Protein AF-0000000070599725 (afdb_homodimer)

Structure (mmCIF, N/CA/C/O backbone):
data_AF-0000000070599725-model_v1
#
loop_
_entity.id
_entity.type
_entity.pdbx_description
1 polymer 'D-aminoacyl-tRNA deacylase'
#
loop_
_atom_site.group_PDB
_atom_site.id
_atom_site.type_symbol
_atom_site.label_atom_id
_atom_site.label_alt_id
_atom_site.label_comp_id
_atom_site.label_asym_id
_atom_site.label_entity_id
_atom_site.label_seq_id
_atom_site.pdbx_PDB_ins_code
_atom_site.Cartn_x
_atom_site.Cartn_y
_atom_site.Cartn_z
_atom_site.occupancy
_atom_site.B_iso_or_equiv
_atom_site.auth_seq_id
_atom_site.auth_comp_id
_atom_site.auth_asym_id
_atom_site.auth_atom_id
_atom_site.pdbx_PDB_model_num
ATOM 1 N N . MET A 1 1 ? -1.922 5.863 -24.781 1 43.59 1 MET A N 1
ATOM 2 C CA . MET A 1 1 ? -1.276 5.254 -23.625 1 43.59 1 MET A CA 1
ATOM 3 C C . MET A 1 1 ? -1.98 3.961 -23.219 1 43.59 1 MET A C 1
ATOM 5 O O . MET A 1 1 ? -3.211 3.895 -23.219 1 43.59 1 MET A O 1
ATOM 9 N N . SER A 1 2 ? -1.289 2.795 -23.25 1 62.06 2 SER A N 1
ATOM 10 C CA . SER A 1 2 ? -1.945 1.502 -23.094 1 62.06 2 SER A CA 1
ATOM 11 C C . SER A 1 2 ? -2.746 1.439 -21.797 1 62.06 2 SER A C 1
ATOM 13 O O . SER A 1 2 ? -2.316 1.968 -20.766 1 62.06 2 SER A O 1
ATOM 15 N N . GLU A 1 3 ? -3.918 1.109 -21.828 1 87.75 3 GLU A N 1
ATOM 16 C CA . GLU A 1 3 ? -4.871 1.051 -20.734 1 87.75 3 GLU A CA 1
ATOM 17 C C . GLU A 1 3 ? -4.414 0.069 -19.656 1 87.75 3 GLU A C 1
ATOM 19 O O . GLU A 1 3 ? -3.93 -1.02 -19.969 1 87.75 3 GLU A O 1
ATOM 24 N N . VAL A 1 4 ? -4.34 0.495 -18.391 1 96 4 VAL A N 1
ATOM 25 C CA . VAL A 1 4 ? -3.977 -0.354 -17.266 1 96 4 VAL A CA 1
ATOM 26 C C . VAL A 1 4 ? -5.051 -1.417 -17.047 1 96 4 VAL A C 1
ATOM 28 O O . VAL A 1 4 ? -6.234 -1.094 -16.906 1 96 4 VAL A O 1
ATOM 31 N N . THR A 1 5 ? -4.625 -2.703 -17.094 1 98.56 5 THR A N 1
ATOM 32 C CA . THR A 1 5 ? -5.586 -3.789 -16.938 1 98.56 5 THR A CA 1
ATOM 33 C C . THR A 1 5 ? -5.395 -4.496 -15.602 1 98.56 5 THR A C 1
ATOM 35 O O . THR A 1 5 ? -6.262 -5.25 -15.164 1 98.56 5 THR A O 1
ATOM 38 N N . GLY A 1 6 ? -4.234 -4.375 -15.023 1 98.62 6 GLY A N 1
ATOM 39 C CA . GLY A 1 6 ? -3.922 -4.922 -13.711 1 98.62 6 GLY A CA 1
ATOM 40 C C . GLY A 1 6 ? -3.053 -4.004 -12.875 1 98.62 6 GLY A C 1
ATOM 41 O O . GLY A 1 6 ? -2.158 -3.338 -13.398 1 98.62 6 GLY A O 1
ATOM 42 N N . ARG A 1 7 ? -3.307 -3.949 -11.602 1 98.5 7 ARG A N 1
ATOM 43 C CA . ARG A 1 7 ? -2.58 -3.094 -10.672 1 98.5 7 ARG A CA 1
ATOM 44 C C . ARG A 1 7 ? -2.168 -3.869 -9.422 1 98.5 7 ARG A C 1
ATOM 46 O O . ARG A 1 7 ? -2.963 -4.629 -8.867 1 98.5 7 ARG A O 1
ATOM 53 N N . LEU A 1 8 ? -0.885 -3.693 -9.055 1 98.69 8 LEU A N 1
ATOM 54 C CA . LEU A 1 8 ? -0.346 -4.266 -7.832 1 98.69 8 LEU A CA 1
ATOM 55 C C . LEU A 1 8 ? 0.155 -3.174 -6.891 1 98.69 8 LEU A C 1
ATOM 57 O O . LEU A 1 8 ? 0.703 -2.166 -7.344 1 98.69 8 LEU A O 1
ATOM 61 N N . VAL A 1 9 ? -0.094 -3.328 -5.668 1 98.62 9 VAL A N 1
ATOM 62 C CA . VAL A 1 9 ? 0.737 -2.738 -4.625 1 98.62 9 VAL A CA 1
ATOM 63 C C . VAL A 1 9 ? 1.537 -3.834 -3.92 1 98.62 9 VAL A C 1
ATOM 65 O O . VAL A 1 9 ? 0.966 -4.812 -3.434 1 98.62 9 VAL A O 1
ATOM 68 N N . ILE A 1 10 ? 2.842 -3.678 -3.918 1 98.38 10 ILE A N 1
ATOM 69 C CA . ILE A 1 10 ? 3.725 -4.672 -3.314 1 98.38 10 ILE A CA 1
ATOM 70 C C . ILE A 1 10 ? 4.43 -4.066 -2.104 1 98.38 10 ILE A C 1
ATOM 72 O O . ILE A 1 10 ? 4.992 -2.973 -2.186 1 98.38 10 ILE A O 1
ATOM 76 N N . GLN A 1 11 ? 4.387 -4.754 -1.017 1 97.19 11 GLN A N 1
ATOM 77 C CA . GLN A 1 11 ? 5.059 -4.316 0.202 1 97.19 11 GLN A CA 1
ATOM 78 C C . GLN A 1 11 ? 5.941 -5.422 0.772 1 97.19 11 GLN A C 1
ATOM 80 O O . GLN A 1 11 ? 5.488 -6.555 0.951 1 97.19 11 GLN A O 1
ATOM 85 N N . GLN A 1 12 ? 7.184 -5.156 1.04 1 96.69 12 GLN A N 1
ATOM 86 C CA . GLN A 1 12 ? 8.031 -6.121 1.734 1 96.69 12 GLN A CA 1
ATOM 87 C C . GLN A 1 12 ? 7.621 -6.258 3.199 1 96.69 12 GLN A C 1
ATOM 89 O O . GLN A 1 12 ? 7.156 -5.293 3.811 1 96.69 12 GLN A O 1
ATOM 94 N N . CYS A 1 13 ? 7.824 -7.48 3.713 1 97.31 13 CYS A N 1
ATOM 95 C CA . CYS A 1 13 ? 7.465 -7.691 5.113 1 97.31 13 CYS A CA 1
ATOM 96 C C . CYS A 1 13 ? 8.43 -8.664 5.781 1 97.31 13 CYS A C 1
ATOM 98 O O . CYS A 1 13 ? 9.102 -9.445 5.102 1 97.31 13 CYS A O 1
ATOM 100 N N . LEU A 1 14 ? 8.484 -8.492 7.062 1 97.12 14 LEU A N 1
ATOM 101 C CA . LEU A 1 14 ? 9.172 -9.477 7.891 1 97.12 14 LEU A CA 1
ATOM 102 C C . LEU A 1 14 ? 8.242 -10.641 8.234 1 97.12 14 LEU A C 1
ATOM 104 O O . LEU A 1 14 ? 8.695 -11.781 8.383 1 97.12 14 LEU A O 1
ATOM 108 N N . SER A 1 15 ? 7.039 -10.32 8.398 1 98.12 15 SER A N 1
ATOM 109 C CA . SER A 1 15 ? 5.977 -11.297 8.609 1 98.12 15 SER A CA 1
ATOM 110 C C . SER A 1 15 ? 4.605 -10.695 8.312 1 98.12 15 SER A C 1
ATOM 112 O O . SER A 1 15 ? 4.43 -9.477 8.375 1 98.12 15 SER A O 1
ATOM 114 N N . ALA A 1 16 ? 3.691 -11.539 7.957 1 97.88 16 ALA A N 1
ATOM 115 C CA . ALA A 1 16 ? 2.303 -11.148 7.742 1 97.88 16 ALA A CA 1
ATOM 116 C C . ALA A 1 16 ? 1.347 -12.281 8.086 1 97.88 16 ALA A C 1
ATOM 118 O O . ALA A 1 16 ? 1.687 -13.461 7.922 1 97.88 16 ALA A O 1
ATOM 119 N N . SER A 1 17 ? 0.23 -11.922 8.586 1 97.94 17 SER A N 1
ATOM 120 C CA . SER A 1 17 ? -0.841 -12.891 8.82 1 97.94 17 SER A CA 1
ATOM 121 C C . SER A 1 17 ? -2.182 -12.359 8.32 1 97.94 17 SER A C 1
ATOM 123 O O . SER A 1 17 ? -2.459 -11.156 8.43 1 97.94 17 SER A O 1
ATOM 125 N N . LEU A 1 18 ? -2.93 -13.211 7.801 1 97.31 18 LEU A N 1
ATOM 126 C CA . LEU A 1 18 ? -4.234 -12.891 7.227 1 97.31 18 LEU A CA 1
ATOM 127 C C . LEU A 1 18 ? -5.312 -13.812 7.793 1 97.31 18 LEU A C 1
ATOM 129 O O . LEU A 1 18 ? -5.223 -15.039 7.66 1 97.31 18 LEU A O 1
ATOM 133 N N . LYS A 1 19 ? -6.266 -13.234 8.461 1 95.56 19 LYS A N 1
ATOM 134 C CA . LYS A 1 19 ? -7.426 -13.992 8.914 1 95.56 19 LYS A CA 1
ATOM 135 C C . LYS A 1 19 ? -8.5 -14.055 7.832 1 95.56 19 LYS A C 1
ATOM 137 O O . LYS A 1 19 ? -9.07 -13.031 7.453 1 95.56 19 LYS A O 1
ATOM 142 N N . LEU A 1 20 ? -8.773 -15.203 7.352 1 93.38 20 LEU A N 1
ATOM 143 C CA . LEU A 1 20 ? -9.75 -15.438 6.297 1 93.38 20 LEU A CA 1
ATOM 144 C C . LEU A 1 20 ? -11.141 -15.656 6.887 1 93.38 20 LEU A C 1
ATOM 146 O O . LEU A 1 20 ? -11.273 -16.078 8.039 1 93.38 20 LEU A O 1
ATOM 150 N N . PRO A 1 21 ? -12.133 -15.297 6.105 1 86.94 21 PRO A N 1
ATOM 151 C CA . PRO A 1 21 ? -13.484 -15.539 6.609 1 86.94 21 PRO A CA 1
ATOM 152 C C . PRO A 1 21 ? -13.797 -17.031 6.77 1 86.94 21 PRO A C 1
ATOM 154 O O . PRO A 1 21 ? -13.273 -17.859 6.023 1 86.94 21 PRO A O 1
ATOM 157 N N . GLY A 1 22 ? -14.344 -17.375 7.828 1 76.5 22 GLY A N 1
ATOM 158 C CA . GLY A 1 22 ? -14.734 -18.75 8.023 1 76.5 22 GLY A CA 1
ATOM 159 C C . GLY A 1 22 ? -15.773 -19.234 7.016 1 76.5 22 GLY A C 1
ATOM 160 O O . GLY A 1 22 ? -16.594 -18.438 6.555 1 76.5 22 GLY A O 1
ATOM 161 N N . ALA A 1 23 ? -15.359 -20.406 6.301 1 65.38 23 ALA A N 1
ATOM 162 C CA . ALA A 1 23 ? -16.422 -21.047 5.523 1 65.38 23 ALA A CA 1
ATOM 163 C C . ALA A 1 23 ? -17.625 -21.359 6.406 1 65.38 23 ALA A C 1
ATOM 165 O O . ALA A 1 23 ? -17.516 -21.406 7.633 1 65.38 23 ALA A O 1
ATOM 166 N N . SER A 1 24 ? -18.734 -21.328 5.812 1 63.97 24 SER A N 1
ATOM 167 C CA . SER A 1 24 ? -19.922 -21.734 6.562 1 63.97 24 SER A CA 1
ATOM 168 C C . SER A 1 24 ? -19.594 -22.859 7.547 1 63.97 24 SER A C 1
ATOM 170 O O . SER A 1 24 ? -19.203 -23.953 7.137 1 63.97 24 SER A O 1
ATOM 172 N N . GLY A 1 25 ? -19.656 -22.531 8.859 1 65.31 25 GLY A N 1
ATOM 173 C CA . GLY A 1 25 ? -19.547 -23.531 9.914 1 65.31 25 GLY A CA 1
ATOM 174 C C . GLY A 1 25 ? -18.109 -23.766 10.367 1 65.31 25 GLY A C 1
ATOM 175 O O . GLY A 1 25 ? -17.859 -24.609 11.227 1 65.31 25 GLY A O 1
ATOM 176 N N . LYS A 1 26 ? -17.281 -23.234 9.625 1 69.69 26 LYS A N 1
ATOM 177 C CA . LYS A 1 26 ? -15.898 -23.484 10.047 1 69.69 26 LYS A CA 1
ATOM 178 C C . LYS A 1 26 ? -15.266 -22.234 10.648 1 69.69 26 LYS A C 1
ATOM 180 O O . LYS A 1 26 ? -15.68 -21.109 10.328 1 69.69 26 LYS A O 1
ATOM 185 N N . ASP A 1 27 ? -14.406 -22.344 11.602 1 76.75 27 ASP A N 1
ATOM 186 C CA . ASP A 1 27 ? -13.633 -21.266 12.219 1 76.75 27 ASP A CA 1
ATOM 187 C C . ASP A 1 27 ? -12.766 -20.547 11.18 1 76.75 27 ASP A C 1
ATOM 189 O O . ASP A 1 27 ? -12.344 -21.156 10.188 1 76.75 27 ASP A O 1
ATOM 193 N N . PRO A 1 28 ? -12.656 -19.266 11.422 1 77.94 28 PRO A N 1
ATOM 194 C CA . PRO A 1 28 ? -11.742 -18.531 10.547 1 77.94 28 PRO A CA 1
ATOM 195 C C . PRO A 1 28 ? -10.367 -19.188 10.445 1 77.94 28 PRO A C 1
ATOM 197 O O . PRO A 1 28 ? -9.898 -19.781 11.406 1 77.94 28 PRO A O 1
ATOM 200 N N . GLU A 1 29 ? -9.891 -19.172 9.203 1 88.56 29 GLU A N 1
ATOM 201 C CA . GLU A 1 29 ? -8.555 -19.703 8.953 1 88.56 29 GLU A CA 1
ATOM 202 C C . GLU A 1 29 ? -7.508 -18.594 8.969 1 88.56 29 GLU A C 1
ATOM 204 O O . GLU A 1 29 ? -7.742 -17.516 8.445 1 88.56 29 GLU A O 1
ATOM 209 N N . LEU A 1 30 ? -6.469 -18.875 9.656 1 93.81 30 LEU A N 1
ATOM 210 C CA . LEU A 1 30 ? -5.34 -17.953 9.672 1 93.81 30 LEU A CA 1
ATOM 211 C C . LEU A 1 30 ? -4.203 -18.469 8.789 1 93.81 30 LEU A C 1
ATOM 213 O O . LEU A 1 30 ? -3.75 -19.594 8.945 1 93.81 30 LEU A O 1
ATOM 217 N N . VAL A 1 31 ? -3.824 -17.641 7.82 1 96.25 31 VAL A N 1
ATOM 218 C CA . VAL A 1 31 ? -2.631 -17.938 7.039 1 96.25 31 VAL A CA 1
ATOM 219 C C . VAL A 1 31 ? -1.542 -16.906 7.344 1 96.25 31 VAL A C 1
ATOM 221 O O . VAL A 1 31 ? -1.841 -15.773 7.707 1 96.25 31 VAL A O 1
ATOM 224 N N . ASP A 1 32 ? -0.314 -17.359 7.242 1 97.88 32 ASP A N 1
ATOM 225 C CA . ASP A 1 32 ? 0.775 -16.453 7.586 1 97.88 32 ASP A CA 1
ATOM 226 C C . ASP A 1 32 ? 2.002 -16.719 6.715 1 97.88 32 ASP A C 1
ATOM 228 O O . ASP A 1 32 ? 2.117 -17.781 6.094 1 97.88 32 ASP A O 1
ATOM 232 N N . ILE A 1 33 ? 2.777 -15.711 6.613 1 98.5 33 ILE A N 1
ATOM 233 C CA . ILE A 1 33 ? 4.062 -15.828 5.934 1 98.5 33 ILE A CA 1
ATOM 234 C C . ILE A 1 33 ? 5.152 -15.172 6.777 1 98.5 33 ILE A C 1
ATOM 236 O O . ILE A 1 33 ? 4.863 -14.312 7.617 1 98.5 33 ILE A O 1
ATOM 240 N N . GLY A 1 34 ? 6.375 -15.711 6.57 1 97.81 34 GLY A N 1
ATOM 241 C CA . GLY A 1 34 ? 7.543 -15.031 7.098 1 97.81 34 GLY A CA 1
ATOM 242 C C . GLY A 1 34 ? 8.062 -13.938 6.184 1 97.81 34 GLY A C 1
ATOM 243 O O . GLY A 1 34 ? 7.277 -13.203 5.578 1 97.81 34 GLY A O 1
ATOM 244 N N . ARG A 1 35 ? 9.383 -13.828 6.164 1 96.75 35 ARG A N 1
ATOM 245 C CA . ARG A 1 35 ? 9.984 -12.797 5.32 1 96.75 35 ARG A CA 1
ATOM 246 C C . ARG A 1 35 ? 9.531 -12.953 3.871 1 96.75 35 ARG A C 1
ATOM 248 O O . ARG A 1 35 ? 9.609 -14.039 3.301 1 96.75 35 ARG A O 1
ATOM 255 N N . GLY A 1 36 ? 9.031 -11.875 3.297 1 97.5 36 GLY A N 1
ATOM 256 C CA . GLY A 1 36 ? 8.562 -11.914 1.923 1 97.5 36 GLY A CA 1
ATOM 257 C C . GLY A 1 36 ? 7.836 -10.648 1.505 1 97.5 36 GLY A C 1
ATOM 258 O O . GLY A 1 36 ? 8.273 -9.539 1.827 1 97.5 36 GLY A O 1
ATOM 259 N N . MET A 1 37 ? 6.785 -10.852 0.66 1 98.06 37 MET A N 1
ATOM 260 C CA . MET A 1 37 ? 6.031 -9.727 0.124 1 98.06 37 MET A CA 1
ATOM 261 C C . MET A 1 37 ? 4.527 -9.945 0.285 1 98.06 37 MET A C 1
ATOM 263 O O . MET A 1 37 ? 4.035 -11.055 0.086 1 98.06 37 MET A O 1
ATOM 267 N N . VAL A 1 38 ? 3.906 -8.914 0.724 1 98.19 38 VAL A N 1
ATOM 268 C CA . VAL A 1 38 ? 2.457 -8.836 0.577 1 98.19 38 VAL A CA 1
ATOM 269 C C . VAL A 1 38 ? 2.107 -8.133 -0.732 1 98.19 38 VAL A C 1
ATOM 271 O O . VAL A 1 38 ? 2.592 -7.031 -1 1 98.19 38 VAL A O 1
ATOM 274 N N . VAL A 1 39 ? 1.284 -8.789 -1.562 1 98.75 39 VAL A N 1
ATOM 275 C CA . VAL A 1 39 ? 0.9 -8.281 -2.875 1 98.75 39 VAL A CA 1
ATOM 276 C C . VAL A 1 39 ? -0.607 -8.039 -2.916 1 98.75 39 VAL A C 1
ATOM 278 O O . VAL A 1 39 ? -1.394 -8.992 -2.85 1 98.75 39 VAL A O 1
ATOM 281 N N . PHE A 1 40 ? -0.975 -6.793 -2.994 1 98.56 40 PHE A N 1
ATOM 282 C CA . PHE A 1 40 ? -2.361 -6.426 -3.254 1 98.56 40 PHE A CA 1
ATOM 283 C C . PHE A 1 40 ? -2.627 -6.336 -4.75 1 98.56 40 PHE A C 1
ATOM 285 O O . PHE A 1 40 ? -1.868 -5.703 -5.484 1 98.56 40 PHE A O 1
ATOM 292 N N . VAL A 1 41 ? -3.762 -6.926 -5.172 1 98.75 41 VAL A N 1
ATOM 293 C CA . VAL A 1 41 ? -3.969 -6.977 -6.617 1 98.75 41 VAL A CA 1
ATOM 294 C C . VAL A 1 41 ? -5.391 -6.527 -6.949 1 98.75 41 VAL A C 1
ATOM 296 O O . VAL A 1 41 ? -6.336 -6.844 -6.223 1 98.75 41 VAL A O 1
ATOM 299 N N . CYS A 1 42 ? -5.504 -5.812 -8.062 1 98.75 42 CYS A N 1
ATOM 300 C CA . CYS A 1 42 ? -6.781 -5.418 -8.648 1 98.75 42 CYS A CA 1
ATOM 301 C C . CYS A 1 42 ? -6.762 -5.574 -10.164 1 98.75 42 CYS A C 1
ATOM 303 O O . CYS A 1 42 ? -5.809 -5.16 -10.82 1 98.75 42 CYS A O 1
ATOM 305 N N . PHE A 1 43 ? -7.781 -6.203 -10.695 1 98.81 43 PHE A N 1
ATOM 306 C CA . PHE A 1 43 ? -7.961 -6.324 -12.141 1 98.81 43 PHE A CA 1
ATOM 307 C C . PHE A 1 43 ? -8.93 -5.262 -12.648 1 98.81 43 PHE A C 1
ATOM 309 O O . PHE A 1 43 ? -9.977 -5.02 -12.039 1 98.81 43 PHE A O 1
ATOM 316 N N . LEU A 1 44 ? -8.562 -4.656 -13.703 1 98.56 44 LEU A N 1
ATOM 317 C CA . LEU A 1 44 ? -9.32 -3.535 -14.25 1 98.56 44 LEU A CA 1
ATOM 318 C C . LEU A 1 44 ? -9.93 -3.902 -15.602 1 98.56 44 LEU A C 1
ATOM 320 O O . LEU A 1 44 ? -9.812 -5.043 -16.047 1 98.56 44 LEU A O 1
ATOM 324 N N . ASP A 1 45 ? -10.547 -2.898 -16.156 1 96.69 45 ASP A N 1
ATOM 325 C CA . ASP A 1 45 ? -11.25 -3.102 -17.422 1 96.69 45 ASP A CA 1
ATOM 326 C C . ASP A 1 45 ? -10.336 -3.736 -18.469 1 96.69 45 ASP A C 1
ATOM 328 O O . ASP A 1 45 ? -9.164 -3.369 -18.578 1 96.69 45 ASP A O 1
ATOM 332 N N . LYS A 1 46 ? -10.82 -4.812 -19.156 1 97.12 46 LYS A N 1
ATOM 333 C CA . LYS A 1 46 ? -10.148 -5.508 -20.266 1 97.12 46 LYS A CA 1
ATOM 334 C C . LYS A 1 46 ? -9.055 -6.434 -19.734 1 97.12 46 LYS A C 1
ATOM 336 O O . LYS A 1 46 ? -8.203 -6.883 -20.5 1 97.12 46 LYS A O 1
ATOM 341 N N . ALA A 1 47 ? -9.039 -6.633 -18.469 1 98.44 47 ALA A N 1
ATOM 342 C CA . ALA A 1 47 ? -8.125 -7.645 -17.938 1 98.44 47 ALA A CA 1
ATOM 343 C C . ALA A 1 47 ? -8.391 -9.008 -18.562 1 98.44 47 ALA A C 1
ATOM 345 O O . ALA A 1 47 ? -9.547 -9.367 -18.828 1 98.44 47 ALA A O 1
ATOM 346 N N . SER A 1 48 ? -7.34 -9.781 -18.766 1 98 48 SER A N 1
ATOM 347 C CA . SER A 1 48 ? -7.391 -11.094 -19.391 1 98 48 SER A CA 1
ATOM 348 C C . SER A 1 48 ? -6.289 -12.008 -18.859 1 98 48 SER A C 1
ATOM 350 O O . SER A 1 48 ? -5.562 -11.633 -17.938 1 98 48 SER A O 1
ATOM 352 N N . GLU A 1 49 ? -6.234 -13.148 -19.5 1 98.25 49 GLU A N 1
ATOM 353 C CA . GLU A 1 49 ? -5.172 -14.086 -19.156 1 98.25 49 GLU A CA 1
ATOM 354 C C . GLU A 1 49 ? -3.795 -13.484 -19.438 1 98.25 49 GLU A C 1
ATOM 356 O O . GLU A 1 49 ? -2.832 -13.773 -18.719 1 98.25 49 GLU A O 1
ATOM 361 N N . GLU A 1 50 ? -3.789 -12.656 -20.391 1 98.31 50 GLU A N 1
ATOM 362 C CA . GLU A 1 50 ? -2.535 -11.961 -20.672 1 98.31 50 GLU A CA 1
ATOM 363 C C . GLU A 1 50 ? -2.117 -11.078 -19.5 1 98.31 50 GLU A C 1
ATOM 365 O O . GLU A 1 50 ? -0.933 -11 -19.172 1 98.31 50 GLU A O 1
ATOM 370 N N . THR A 1 51 ? -3.09 -10.398 -18.859 1 98.62 51 THR A N 1
ATOM 371 C CA . THR A 1 51 ? -2.834 -9.594 -17.672 1 98.62 51 THR A CA 1
ATOM 372 C C . THR A 1 51 ? -2.238 -10.445 -16.562 1 98.62 51 THR A C 1
ATOM 374 O O . THR A 1 51 ? -1.251 -10.055 -15.93 1 98.62 51 THR A O 1
ATOM 377 N N . VAL A 1 52 ? -2.781 -11.641 -16.406 1 98.81 52 VAL A N 1
ATOM 378 C CA . VAL A 1 52 ? -2.34 -12.562 -15.359 1 98.81 52 VAL A CA 1
ATOM 379 C C . VAL A 1 52 ? -0.89 -12.977 -15.609 1 98.81 52 VAL A C 1
ATOM 381 O O . VAL A 1 52 ? -0.076 -13 -14.68 1 98.81 52 VAL A O 1
ATOM 384 N N . GLU A 1 53 ? -0.628 -13.266 -16.828 1 98.62 53 GLU A N 1
ATOM 385 C CA . GLU A 1 53 ? 0.72 -13.695 -17.188 1 98.62 53 GLU A CA 1
ATOM 386 C C . GLU A 1 53 ? 1.743 -12.602 -16.891 1 98.62 53 GLU A C 1
ATOM 388 O O . GLU A 1 53 ? 2.801 -12.875 -16.312 1 98.62 53 GLU A O 1
ATOM 393 N N . LYS A 1 54 ? 1.417 -11.406 -17.25 1 98.25 54 LYS A N 1
ATOM 394 C CA . LYS A 1 54 ? 2.32 -10.281 -17.016 1 98.25 54 LYS A CA 1
ATOM 395 C C . LYS A 1 54 ? 2.518 -10.039 -15.523 1 98.25 54 LYS A C 1
ATOM 397 O O . LYS A 1 54 ? 3.645 -9.836 -15.07 1 98.25 54 LYS A O 1
ATOM 402 N N . LEU A 1 55 ? 1.462 -10.062 -14.781 1 98.69 55 LEU A N 1
ATOM 403 C CA . LEU A 1 55 ? 1.555 -9.828 -13.344 1 98.69 55 LEU A CA 1
ATOM 404 C C . LEU A 1 55 ? 2.348 -10.938 -12.656 1 98.69 55 LEU A C 1
ATOM 406 O O . LEU A 1 55 ? 3.131 -10.672 -11.742 1 98.69 55 LEU A O 1
ATOM 410 N N . THR A 1 56 ? 2.092 -12.172 -13.102 1 98.75 56 THR A N 1
ATOM 411 C CA . THR A 1 56 ? 2.846 -13.297 -12.562 1 98.75 56 THR A CA 1
ATOM 412 C C . THR A 1 56 ? 4.344 -13.086 -12.758 1 98.75 56 THR A C 1
ATOM 414 O O . THR A 1 56 ? 5.129 -13.266 -11.82 1 98.75 56 THR A O 1
ATOM 417 N N . LYS A 1 57 ? 4.648 -12.711 -13.953 1 98.25 57 LYS A N 1
ATOM 418 C CA . LYS A 1 57 ? 6.047 -12.453 -14.273 1 98.25 57 LYS A CA 1
ATOM 419 C C . LYS A 1 57 ? 6.621 -11.344 -13.406 1 98.25 57 LYS A C 1
ATOM 421 O O . LYS A 1 57 ? 7.727 -11.461 -12.875 1 98.25 57 LYS A O 1
ATOM 426 N N . HIS A 1 58 ? 5.898 -10.266 -13.227 1 98.38 58 HIS A N 1
ATOM 427 C CA . HIS A 1 58 ? 6.379 -9.141 -12.43 1 98.38 58 HIS A CA 1
ATOM 428 C C . HIS A 1 58 ? 6.539 -9.531 -10.969 1 98.38 58 HIS A C 1
ATOM 430 O O . HIS A 1 58 ? 7.578 -9.266 -10.359 1 98.38 58 HIS A O 1
ATOM 436 N N . ILE A 1 59 ? 5.598 -10.203 -10.422 1 98.62 59 ILE A N 1
ATOM 437 C CA . ILE A 1 59 ? 5.629 -10.578 -9.016 1 98.62 59 ILE A CA 1
ATOM 438 C C . ILE A 1 59 ? 6.844 -11.461 -8.742 1 98.62 59 ILE A C 1
ATOM 440 O O . ILE A 1 59 ? 7.535 -11.289 -7.734 1 98.62 59 ILE A O 1
ATOM 444 N N . THR A 1 60 ? 7.168 -12.367 -9.625 1 98.12 60 THR A N 1
ATOM 445 C CA . THR A 1 60 ? 8.164 -13.398 -9.344 1 98.12 60 THR A CA 1
ATOM 446 C C . THR A 1 60 ? 9.562 -12.922 -9.727 1 98.12 60 THR A C 1
ATOM 448 O O . THR A 1 60 ? 10.555 -13.438 -9.227 1 98.12 60 THR A O 1
ATOM 451 N N . ASN A 1 61 ? 9.617 -11.836 -10.594 1 97.69 61 ASN A N 1
ATOM 452 C CA . ASN A 1 61 ? 10.922 -11.523 -11.148 1 97.69 61 ASN A CA 1
ATOM 453 C C . ASN A 1 61 ? 11.398 -10.141 -10.703 1 97.69 61 ASN A C 1
ATOM 455 O O . ASN A 1 61 ? 12.586 -9.82 -10.812 1 97.69 61 ASN A O 1
ATOM 459 N N . ILE A 1 62 ? 10.547 -9.312 -10.281 1 98.25 62 ILE A N 1
ATOM 460 C CA . ILE A 1 62 ? 10.93 -7.945 -9.938 1 98.25 62 ILE A CA 1
ATOM 461 C C . ILE A 1 62 ? 11.969 -7.969 -8.82 1 98.25 62 ILE A C 1
ATOM 463 O O . ILE A 1 62 ? 11.867 -8.773 -7.891 1 98.25 62 ILE A O 1
ATOM 467 N N . ARG A 1 63 ? 12.945 -7.113 -8.883 1 97.88 63 ARG A N 1
ATOM 468 C CA . ARG A 1 63 ? 14.055 -7.102 -7.93 1 97.88 63 ARG A CA 1
ATOM 469 C C . ARG A 1 63 ? 13.812 -6.086 -6.82 1 97.88 63 ARG A C 1
ATOM 471 O O . ARG A 1 63 ? 14.43 -5.02 -6.797 1 97.88 63 ARG A O 1
ATOM 478 N N . LEU A 1 64 ? 13.031 -6.496 -5.883 1 96.5 64 LEU A N 1
ATOM 479 C CA . LEU A 1 64 ? 12.688 -5.598 -4.785 1 96.5 64 LEU A CA 1
ATOM 480 C C . LEU A 1 64 ? 13.352 -6.051 -3.488 1 96.5 64 LEU A C 1
ATOM 482 O O . LEU A 1 64 ? 13.336 -5.324 -2.49 1 96.5 64 LEU A O 1
ATOM 486 N N . CYS A 1 65 ? 13.906 -7.238 -3.436 1 95.19 65 CYS A N 1
ATOM 487 C CA . CYS A 1 65 ? 14.539 -7.781 -2.242 1 95.19 65 CYS A CA 1
ATOM 488 C C . CYS A 1 65 ? 16.047 -7.504 -2.25 1 95.19 65 CYS A C 1
ATOM 490 O O . CYS A 1 65 ? 16.625 -7.234 -3.303 1 95.19 65 CYS A O 1
ATOM 492 N N . GLU A 1 66 ? 16.484 -7.484 -1.058 1 91.69 66 GLU A N 1
ATOM 493 C CA . GLU A 1 66 ? 17.938 -7.371 -0.915 1 91.69 66 GLU A CA 1
ATOM 494 C C . GLU A 1 66 ? 18.547 -8.68 -0.427 1 91.69 66 GLU A C 1
ATOM 496 O O . GLU A 1 66 ? 18.031 -9.305 0.502 1 91.69 66 GLU A O 1
ATOM 501 N N . ASP A 1 67 ? 19.609 -9.062 -1.118 1 91.69 67 ASP A N 1
ATOM 502 C CA . ASP A 1 67 ? 20.312 -10.25 -0.631 1 91.69 67 ASP A CA 1
ATOM 503 C C . ASP A 1 67 ? 21.391 -9.875 0.374 1 91.69 67 ASP A C 1
ATOM 505 O O . ASP A 1 67 ? 21.469 -8.734 0.826 1 91.69 67 ASP A O 1
ATOM 509 N N . ASP A 1 68 ? 22.203 -10.836 0.804 1 90.88 68 ASP A N 1
ATOM 510 C CA . ASP A 1 68 ? 23.203 -10.633 1.846 1 90.88 68 ASP A CA 1
ATOM 511 C C . ASP A 1 68 ? 24.281 -9.656 1.39 1 90.88 68 ASP A C 1
ATOM 513 O O . ASP A 1 68 ? 24.969 -9.055 2.215 1 90.88 68 ASP A O 1
ATOM 517 N N . SER A 1 69 ? 24.422 -9.539 0.13 1 91.25 69 SER A N 1
ATOM 518 C CA . SER A 1 69 ? 25.406 -8.625 -0.425 1 91.25 69 SER A CA 1
ATOM 519 C C . SER A 1 69 ? 24.812 -7.258 -0.721 1 91.25 69 SER A C 1
ATOM 521 O O . SER A 1 69 ? 25.422 -6.43 -1.391 1 91.25 69 SER A O 1
ATOM 523 N N . ARG A 1 70 ? 23.562 -7.02 -0.301 1 86.38 70 ARG A N 1
ATOM 524 C CA . ARG A 1 70 ? 22.844 -5.754 -0.439 1 86.38 70 ARG A CA 1
ATOM 525 C C . ARG A 1 70 ? 22.469 -5.488 -1.896 1 86.38 70 ARG A C 1
ATOM 527 O O . ARG A 1 70 ? 22.203 -4.348 -2.273 1 86.38 70 ARG A O 1
ATOM 534 N N . ARG A 1 71 ? 22.609 -6.566 -2.721 1 93.38 71 ARG A N 1
ATOM 535 C CA . ARG A 1 71 ? 22.172 -6.469 -4.105 1 93.38 71 ARG A CA 1
ATOM 536 C C . ARG A 1 71 ? 20.656 -6.688 -4.211 1 93.38 71 ARG A C 1
ATOM 538 O O . ARG A 1 71 ? 20.094 -7.527 -3.508 1 93.38 71 ARG A O 1
ATOM 545 N N . ARG A 1 72 ? 20.062 -5.914 -5.125 1 95.44 72 ARG A N 1
ATOM 546 C CA . ARG A 1 72 ? 18.641 -6.086 -5.375 1 95.44 72 ARG A CA 1
ATOM 547 C C . ARG A 1 72 ? 18.375 -7.348 -6.191 1 95.44 72 ARG A C 1
ATOM 549 O O . ARG A 1 72 ? 18.922 -7.512 -7.285 1 95.44 72 ARG A O 1
ATOM 556 N N . VAL A 1 73 ? 17.547 -8.234 -5.648 1 97.38 73 VAL A N 1
ATOM 557 C CA . VAL A 1 73 ? 17.219 -9.508 -6.273 1 97.38 73 VAL A CA 1
ATOM 558 C C . VAL A 1 73 ? 15.727 -9.773 -6.156 1 97.38 73 VAL A C 1
ATOM 560 O O . VAL A 1 73 ? 15 -8.992 -5.543 1 97.38 73 VAL A O 1
ATOM 563 N N . SER A 1 74 ? 15.258 -10.836 -6.824 1 97.69 74 SER A N 1
ATOM 564 C CA . SER A 1 74 ? 13.844 -11.195 -6.77 1 97.69 74 SER A CA 1
ATOM 565 C C . SER A 1 74 ? 13.516 -11.953 -5.488 1 97.69 74 SER A C 1
ATOM 567 O O . SER A 1 74 ? 14.414 -12.383 -4.766 1 97.69 74 SER A O 1
ATOM 569 N N . ILE A 1 75 ? 12.258 -12.109 -5.246 1 97.69 75 ILE A N 1
ATOM 570 C CA . ILE A 1 75 ? 11.773 -12.82 -4.066 1 97.69 75 ILE A CA 1
ATOM 571 C C . ILE A 1 75 ? 12.211 -14.281 -4.133 1 97.69 75 ILE A C 1
ATOM 573 O O . ILE A 1 75 ? 12.453 -14.914 -3.104 1 97.69 75 ILE A O 1
ATOM 577 N N . CYS A 1 76 ? 12.352 -14.828 -5.348 1 97 76 CYS A N 1
ATOM 578 C CA . CYS A 1 76 ? 12.805 -16.203 -5.543 1 97 76 CYS A CA 1
ATOM 579 C C . CYS A 1 76 ? 14.242 -16.375 -5.078 1 97 76 CYS A C 1
ATOM 581 O O . CYS A 1 76 ? 14.586 -17.391 -4.477 1 97 76 CYS A O 1
ATOM 583 N N . ASP A 1 77 ? 15.031 -15.383 -5.305 1 96.12 77 ASP A N 1
ATOM 584 C CA . ASP A 1 77 ? 16.453 -15.453 -5 1 96.12 77 ASP A CA 1
ATOM 585 C C . ASP A 1 77 ? 16.688 -15.508 -3.492 1 96.12 77 ASP A C 1
ATOM 587 O O . ASP A 1 77 ? 17.703 -16.031 -3.037 1 96.12 77 ASP A O 1
ATOM 591 N N . VAL A 1 78 ? 15.789 -14.984 -2.701 1 96.25 78 VAL A N 1
ATOM 592 C CA . VAL A 1 78 ? 15.977 -14.945 -1.254 1 96.25 78 VAL A CA 1
ATOM 593 C C . VAL A 1 78 ? 15.086 -16 -0.592 1 96.25 78 VAL A C 1
ATOM 595 O O . VAL A 1 78 ? 14.953 -16.031 0.633 1 96.25 78 VAL A O 1
ATOM 598 N N . GLN A 1 79 ? 14.414 -16.812 -1.374 1 97.12 79 GLN A N 1
ATOM 599 C CA . GLN A 1 79 ? 13.523 -17.859 -0.889 1 97.12 79 GLN A CA 1
ATOM 600 C C . GLN A 1 79 ? 12.438 -17.281 0.021 1 97.12 79 GLN A C 1
ATOM 602 O O . GLN A 1 79 ? 12.148 -17.844 1.08 1 97.12 79 GLN A O 1
ATOM 607 N N . GLY A 1 80 ? 11.953 -16.125 -0.333 1 97.75 80 GLY A N 1
ATOM 608 C CA . GLY A 1 80 ? 10.953 -15.43 0.469 1 97.75 80 GLY A CA 1
ATOM 609 C C . GLY A 1 80 ? 9.531 -15.898 0.186 1 97.75 80 GLY A C 1
ATOM 610 O O . GLY A 1 80 ? 9.281 -16.547 -0.837 1 97.75 80 GLY A O 1
ATOM 611 N N . ASP A 1 81 ? 8.625 -15.641 1.14 1 98.69 81 ASP A N 1
ATOM 612 C CA . ASP A 1 81 ? 7.215 -16 1.026 1 98.69 81 ASP A CA 1
ATOM 613 C C . ASP A 1 81 ? 6.426 -14.898 0.326 1 98.69 81 ASP A C 1
ATOM 615 O O . ASP A 1 81 ? 6.867 -13.75 0.269 1 98.69 81 ASP A O 1
ATOM 619 N N . ILE A 1 82 ? 5.262 -15.258 -0.257 1 98.81 82 ILE A N 1
ATOM 620 C CA . ILE A 1 82 ? 4.375 -14.289 -0.887 1 98.81 82 ILE A CA 1
ATOM 621 C C . ILE A 1 82 ? 2.953 -14.461 -0.357 1 98.81 82 ILE A C 1
ATOM 623 O O . ILE A 1 82 ? 2.465 -15.594 -0.24 1 98.81 82 ILE A O 1
ATOM 627 N N . LEU A 1 83 ? 2.354 -13.422 0.059 1 98.69 83 LEU A N 1
ATOM 628 C CA . LEU A 1 83 ? 0.931 -13.367 0.379 1 98.69 83 LEU A CA 1
ATOM 629 C C . LEU A 1 83 ? 0.183 -12.484 -0.616 1 98.69 83 LEU A C 1
ATOM 631 O O . LEU A 1 83 ? 0.436 -11.281 -0.698 1 98.69 83 LEU A O 1
ATOM 635 N N . ILE A 1 84 ? -0.687 -13.055 -1.427 1 98.81 84 ILE A N 1
ATOM 636 C CA . ILE A 1 84 ? -1.444 -12.32 -2.438 1 98.81 84 ILE A CA 1
ATOM 637 C C . ILE A 1 84 ? -2.857 -12.055 -1.927 1 98.81 84 ILE A C 1
ATOM 639 O O . ILE A 1 84 ? -3.592 -12.984 -1.59 1 98.81 84 ILE A O 1
ATOM 643 N N . ILE A 1 85 ? -3.244 -10.836 -1.876 1 98.31 85 ILE A N 1
ATOM 644 C CA . ILE A 1 85 ? -4.535 -10.422 -1.334 1 98.31 85 ILE A CA 1
ATOM 645 C C . ILE A 1 85 ? -5.309 -9.641 -2.389 1 98.31 85 ILE A C 1
ATOM 647 O O . ILE A 1 85 ? -4.828 -8.617 -2.893 1 98.31 85 ILE A O 1
ATOM 651 N N . PRO A 1 86 ? -6.551 -10.078 -2.781 1 98 86 PRO A N 1
ATOM 652 C CA . PRO A 1 86 ? -7.363 -9.242 -3.664 1 98 86 PRO A CA 1
ATOM 653 C C . PRO A 1 86 ? -7.766 -7.918 -3.014 1 98 86 PRO A C 1
ATOM 655 O O . PRO A 1 86 ? -8.227 -7.902 -1.87 1 98 86 PRO A O 1
ATOM 658 N N . GLN A 1 87 ? -7.559 -6.852 -3.705 1 97.56 87 GLN A N 1
ATOM 659 C CA . GLN A 1 87 ? -7.898 -5.516 -3.23 1 97.56 87 GLN A CA 1
ATOM 660 C C . GLN A 1 87 ? -8.602 -4.707 -4.32 1 97.56 87 GLN A C 1
ATOM 662 O O . GLN A 1 87 ? -7.965 -3.93 -5.031 1 97.56 87 GLN A O 1
ATOM 667 N N . ALA A 1 88 ? -9.867 -4.789 -4.414 1 97 88 ALA A N 1
ATOM 668 C CA . ALA A 1 88 ? -10.664 -4.125 -5.438 1 97 88 ALA A CA 1
ATOM 669 C C . ALA A 1 88 ? -10.555 -2.605 -5.32 1 97 88 ALA A C 1
ATOM 671 O O . ALA A 1 88 ? -10.68 -1.889 -6.316 1 97 88 ALA A O 1
ATOM 672 N N . THR A 1 89 ? -10.234 -2.146 -4.168 1 97.12 89 THR A N 1
ATOM 673 C CA . THR A 1 89 ? -10.203 -0.711 -3.908 1 97.12 89 THR A CA 1
ATOM 674 C C . THR A 1 89 ? -9.047 -0.054 -4.648 1 97.12 89 THR A C 1
ATOM 676 O O . THR A 1 89 ? -9.039 1.163 -4.848 1 97.12 89 THR A O 1
ATOM 679 N N . LEU A 1 90 ? -8.078 -0.825 -5.141 1 98 90 LEU A N 1
ATOM 680 C CA . LEU A 1 90 ? -6.965 -0.298 -5.918 1 98 90 LEU A CA 1
ATOM 681 C C . LEU A 1 90 ? -7.438 0.181 -7.289 1 98 90 LEU A C 1
ATOM 683 O O . LEU A 1 90 ? -6.703 0.877 -7.992 1 98 90 LEU A O 1
ATOM 687 N N . GLY A 1 91 ? -8.602 -0.168 -7.672 1 97.69 91 GLY A N 1
ATOM 688 C CA . GLY A 1 91 ? -9.172 0.302 -8.922 1 97.69 91 GLY A CA 1
ATOM 689 C C . GLY A 1 91 ? -9.969 1.588 -8.773 1 97.69 91 GLY A C 1
ATOM 690 O O . GLY A 1 91 ? -10.594 2.055 -9.727 1 97.69 91 GLY A O 1
ATOM 691 N N . GLY A 1 92 ? -9.938 2.191 -7.656 1 97.31 92 GLY A N 1
ATOM 692 C CA . GLY A 1 92 ? -10.734 3.373 -7.367 1 97.31 92 GLY A CA 1
ATOM 693 C C . GLY A 1 92 ? -10.219 4.621 -8.055 1 97.31 92 GLY A C 1
ATOM 694 O O . GLY A 1 92 ? -9.008 4.82 -8.18 1 97.31 92 GLY A O 1
ATOM 695 N N . LYS A 1 93 ? -11.188 5.422 -8.445 1 96.12 93 LYS A N 1
ATOM 696 C CA . LYS A 1 93 ? -10.906 6.77 -8.93 1 96.12 93 LYS A CA 1
ATOM 697 C C . LYS A 1 93 ? -11.656 7.816 -8.109 1 96.12 93 LYS A C 1
ATOM 699 O O . LYS A 1 93 ? -12.852 7.676 -7.852 1 96.12 93 LYS A O 1
ATOM 704 N N . LEU A 1 94 ? -10.898 8.789 -7.758 1 96.25 94 LEU A N 1
ATOM 705 C CA . LEU A 1 94 ? -11.469 9.828 -6.91 1 96.25 94 LEU A CA 1
ATOM 706 C C . LEU A 1 94 ? -12.359 10.758 -7.727 1 96.25 94 LEU A C 1
ATOM 708 O O . LEU A 1 94 ? -11.938 11.281 -8.766 1 96.25 94 LEU A O 1
ATOM 712 N N . LYS A 1 95 ? -13.562 10.938 -7.344 1 95.69 95 LYS A N 1
ATOM 713 C CA . LYS A 1 95 ? -14.516 11.938 -7.809 1 95.69 95 LYS A CA 1
ATOM 714 C C . LYS A 1 95 ? -15.055 12.766 -6.645 1 95.69 95 LYS A C 1
ATOM 716 O O . LYS A 1 95 ? -15.891 12.289 -5.871 1 95.69 95 LYS A O 1
ATOM 721 N N . GLY A 1 96 ? -14.57 14.055 -6.598 1 95.38 96 GLY A N 1
ATOM 722 C CA . GLY A 1 96 ? -14.844 14.805 -5.387 1 95.38 96 GLY A CA 1
ATOM 723 C C . GLY A 1 96 ? -14.188 14.211 -4.156 1 95.38 96 GLY A C 1
ATOM 724 O O . GLY A 1 96 ? -12.961 14.102 -4.09 1 95.38 96 GLY A O 1
ATOM 725 N N . LYS A 1 97 ? -15.031 13.828 -3.207 1 96.56 97 LYS A N 1
ATOM 726 C CA . LYS A 1 97 ? -14.531 13.266 -1.958 1 96.56 97 LYS A CA 1
ATOM 727 C C . LYS A 1 97 ? -14.742 11.75 -1.909 1 96.56 97 LYS A C 1
ATOM 729 O O . LYS A 1 97 ? -14.359 11.094 -0.939 1 96.56 97 LYS A O 1
ATOM 734 N N . ALA A 1 98 ? -15.281 11.227 -3.023 1 96.88 98 ALA A N 1
ATOM 735 C CA . ALA A 1 98 ? -15.656 9.82 -3.014 1 96.88 98 ALA A CA 1
ATOM 736 C C . ALA A 1 98 ? -14.883 9.039 -4.074 1 96.88 98 ALA A C 1
ATOM 738 O O . ALA A 1 98 ? -14.523 9.586 -5.117 1 96.88 98 ALA A O 1
ATOM 739 N N . MET A 1 99 ? -14.695 7.723 -3.766 1 96.5 99 MET A N 1
ATOM 740 C CA . MET A 1 99 ? -14.078 6.824 -4.738 1 96.5 99 MET A CA 1
ATOM 741 C C . MET A 1 99 ? -15.141 6.129 -5.582 1 96.5 99 MET A C 1
ATOM 743 O O . MET A 1 99 ? -16.188 5.715 -5.066 1 96.5 99 MET A O 1
ATOM 747 N N . GLN A 1 100 ? -14.789 6.074 -6.891 1 97.44 100 GLN A N 1
ATOM 748 C CA . GLN A 1 100 ? -15.602 5.297 -7.816 1 97.44 100 GLN A CA 1
ATOM 749 C C . GLN A 1 100 ? -14.812 4.125 -8.391 1 97.44 100 GLN A C 1
ATOM 751 O O . GLN A 1 100 ? -13.617 4.246 -8.664 1 97.44 100 GLN A O 1
ATOM 756 N N . TYR A 1 101 ? -15.484 2.996 -8.656 1 97 101 TYR A N 1
ATOM 757 C CA . TYR A 1 101 ? -14.789 1.767 -9.016 1 97 101 TYR A CA 1
ATOM 758 C C . TYR A 1 101 ? -15.258 1.248 -10.367 1 97 101 TYR A C 1
ATOM 760 O O . TYR A 1 101 ? -15.305 0.036 -10.594 1 97 101 TYR A O 1
ATOM 768 N N . HIS A 1 102 ? -15.469 2.086 -11.242 1 96.88 102 HIS A N 1
ATOM 769 C CA . HIS A 1 102 ? -16.062 1.734 -12.523 1 96.88 102 HIS A CA 1
ATOM 770 C C . HIS A 1 102 ? -15.062 1.027 -13.422 1 96.88 102 HIS A C 1
ATOM 772 O O . HIS A 1 102 ? -15.445 0.37 -14.391 1 96.88 102 HIS A O 1
ATOM 778 N N . MET A 1 103 ? -13.859 1.133 -13.133 1 96.31 103 MET A N 1
ATOM 779 C CA . MET A 1 103 ? -12.836 0.572 -14.008 1 96.31 103 MET A CA 1
ATOM 780 C C . MET A 1 103 ? -12.562 -0.886 -13.656 1 96.31 103 MET A C 1
ATOM 782 O O . MET A 1 103 ? -11.867 -1.586 -14.398 1 96.31 103 MET A O 1
ATOM 786 N N . ASN A 1 104 ? -13.07 -1.355 -12.547 1 97.94 104 ASN A N 1
ATOM 787 C CA . ASN A 1 104 ? -12.852 -2.738 -12.141 1 97.94 104 ASN A CA 1
ATOM 788 C C . ASN A 1 104 ? -13.539 -3.719 -13.086 1 97.94 104 ASN A C 1
ATOM 790 O O . ASN A 1 104 ? -14.609 -3.43 -13.617 1 97.94 104 ASN A O 1
ATOM 794 N N . VAL A 1 105 ? -12.992 -4.84 -13.25 1 98.06 105 VAL A N 1
ATOM 795 C CA . VAL A 1 105 ? -13.695 -5.926 -13.922 1 98.06 105 VAL A CA 1
ATOM 796 C C . VAL A 1 105 ? -14.875 -6.379 -13.07 1 98.06 105 VAL A C 1
ATOM 798 O O . VAL A 1 105 ? -14.977 -6.016 -11.891 1 98.06 105 VAL A O 1
ATOM 801 N N . ASP A 1 106 ? -15.75 -7.109 -13.734 1 97.19 106 ASP A N 1
ATOM 802 C CA . ASP A 1 106 ? -16.844 -7.656 -12.938 1 97.19 106 ASP A CA 1
ATOM 803 C C . ASP A 1 106 ? -16.328 -8.695 -11.945 1 97.19 106 ASP A C 1
ATOM 805 O O . ASP A 1 106 ? -15.242 -9.242 -12.117 1 97.19 106 ASP A O 1
ATOM 809 N N . LYS A 1 107 ? -17.141 -9 -11.016 1 96.69 107 LYS A N 1
ATOM 810 C CA . LYS A 1 107 ? -16.75 -9.82 -9.875 1 96.69 107 LYS A CA 1
ATOM 811 C C . LYS A 1 107 ? -16.375 -11.234 -10.312 1 96.69 107 LYS A C 1
ATOM 813 O O . LYS A 1 107 ? -15.391 -11.797 -9.836 1 96.69 107 LYS A O 1
ATOM 818 N N . THR A 1 108 ? -17.125 -11.805 -11.211 1 98 108 THR A N 1
ATOM 819 C CA . THR A 1 108 ? -16.906 -13.18 -11.648 1 98 108 THR A CA 1
ATOM 820 C C . THR A 1 108 ? -15.578 -13.312 -12.375 1 98 108 THR A C 1
ATOM 822 O O . THR A 1 108 ? -14.766 -14.18 -12.039 1 98 108 THR A O 1
ATOM 825 N N . LEU A 1 109 ? -15.406 -12.43 -13.312 1 98.5 109 LEU A N 1
ATOM 826 C CA . LEU A 1 109 ? -14.148 -12.453 -14.039 1 98.5 109 LEU A CA 1
ATOM 827 C C . LEU A 1 109 ? -12.977 -12.156 -13.109 1 98.5 109 LEU A C 1
ATOM 829 O O . LEU A 1 109 ? -11.938 -12.82 -13.18 1 98.5 109 LEU A O 1
ATOM 833 N N . GLY A 1 110 ? -13.102 -11.141 -12.258 1 98.5 110 GLY A N 1
ATOM 834 C CA . GLY A 1 110 ? -12.055 -10.797 -11.305 1 98.5 110 GLY A CA 1
ATOM 835 C C . GLY A 1 110 ? -11.641 -11.969 -10.438 1 98.5 110 GLY A C 1
ATOM 836 O O . GLY A 1 110 ? -10.445 -12.195 -10.227 1 98.5 110 GLY A O 1
ATOM 837 N N . GLU A 1 111 ? -12.594 -12.695 -9.945 1 98.5 111 GLU A N 1
ATOM 838 C CA . GLU A 1 111 ? -12.312 -13.844 -9.102 1 98.5 111 GLU A CA 1
ATOM 839 C C . GLU A 1 111 ? -11.578 -14.938 -9.875 1 98.5 111 GLU A C 1
ATOM 841 O O . GLU A 1 111 ? -10.617 -15.523 -9.367 1 98.5 111 GLU A O 1
ATOM 846 N N . ALA A 1 112 ? -12.023 -15.203 -11.07 1 98.88 112 ALA A N 1
ATOM 847 C CA . ALA A 1 112 ? -11.359 -16.203 -11.906 1 98.88 112 ALA A CA 1
ATOM 848 C C . ALA A 1 112 ? -9.914 -15.82 -12.172 1 98.88 112 ALA A C 1
ATOM 850 O O . ALA A 1 112 ? -9.008 -16.656 -12.062 1 98.88 112 ALA A O 1
ATOM 851 N N . LEU A 1 113 ? -9.719 -14.539 -12.555 1 98.94 113 LEU A N 1
ATOM 852 C CA . LEU A 1 113 ? -8.367 -14.062 -12.844 1 98.94 113 LEU A CA 1
ATOM 853 C C . LEU A 1 113 ? -7.5 -14.102 -11.594 1 98.94 113 LEU A C 1
ATOM 855 O O . LEU A 1 113 ? -6.309 -14.422 -11.672 1 98.94 113 LEU A O 1
ATOM 859 N N . TYR A 1 114 ? -8.117 -13.859 -10.492 1 98.88 114 TYR A N 1
ATOM 860 C CA . TYR A 1 114 ? -7.398 -13.906 -9.227 1 98.88 114 TYR A CA 1
ATOM 861 C C . TYR A 1 114 ? -6.895 -15.32 -8.938 1 98.88 114 TYR A C 1
ATOM 863 O O . TYR A 1 114 ? -5.734 -15.508 -8.562 1 98.88 114 TYR A O 1
ATOM 871 N N . HIS A 1 115 ? -7.699 -16.234 -9.094 1 98.88 115 HIS A N 1
ATOM 872 C CA . HIS A 1 115 ? -7.301 -17.625 -8.867 1 98.88 115 HIS A CA 1
ATOM 873 C C . HIS A 1 115 ? -6.191 -18.047 -9.82 1 98.88 115 HIS A C 1
ATOM 875 O O . HIS A 1 115 ? -5.258 -18.75 -9.422 1 98.88 115 HIS A O 1
ATOM 881 N N . ARG A 1 116 ? -6.336 -17.609 -11.039 1 98.88 116 ARG A N 1
ATOM 882 C CA . ARG A 1 116 ? -5.301 -17.922 -12.023 1 98.88 116 ARG A CA 1
ATOM 883 C C . ARG A 1 116 ? -3.975 -17.266 -11.648 1 98.88 116 ARG A C 1
ATOM 885 O O . ARG A 1 116 ? -2.908 -17.859 -11.852 1 98.88 116 ARG A O 1
ATOM 892 N N . LEU A 1 117 ? -4.039 -16.078 -11.148 1 98.94 117 LEU A N 1
ATOM 893 C CA . LEU A 1 117 ? -2.828 -15.398 -10.711 1 98.94 117 LEU A CA 1
ATOM 894 C C . LEU A 1 117 ? -2.164 -16.156 -9.562 1 98.94 117 LEU A C 1
ATOM 896 O O . LEU A 1 117 ? -0.954 -16.406 -9.594 1 98.94 117 LEU A O 1
ATOM 900 N N . CYS A 1 118 ? -2.953 -16.531 -8.562 1 98.88 118 CYS A N 1
ATOM 901 C CA . CYS A 1 118 ? -2.43 -17.297 -7.43 1 98.88 118 CYS A CA 1
ATOM 902 C C . CYS A 1 118 ? -1.758 -18.578 -7.895 1 98.88 118 CYS A C 1
ATOM 904 O O . CYS A 1 118 ? -0.646 -18.891 -7.465 1 98.88 118 CYS A O 1
ATOM 906 N N . GLN A 1 119 ? -2.443 -19.281 -8.734 1 98.81 119 GLN A N 1
ATOM 907 C CA . GLN A 1 119 ? -1.896 -20.531 -9.25 1 98.81 119 GLN A CA 1
ATOM 908 C C . GLN A 1 119 ? -0.62 -20.297 -10.047 1 98.81 119 GLN A C 1
ATOM 910 O O . GLN A 1 119 ? 0.35 -21.047 -9.922 1 98.81 119 GLN A O 1
ATOM 915 N N . GLY A 1 120 ? -0.671 -19.266 -10.906 1 98.75 120 GLY A N 1
ATOM 916 C CA . GLY A 1 120 ? 0.502 -18.938 -11.703 1 98.75 120 GLY A CA 1
ATOM 917 C C . GLY A 1 120 ? 1.716 -18.594 -10.859 1 98.75 120 GLY A C 1
ATOM 918 O O . GLY A 1 120 ? 2.818 -19.078 -11.125 1 98.75 120 GLY A O 1
ATOM 919 N N . VAL A 1 121 ? 1.535 -17.797 -9.852 1 98.81 121 VAL A N 1
ATOM 920 C CA . VAL A 1 121 ? 2.633 -17.406 -8.969 1 98.81 121 VAL A CA 1
ATOM 921 C C . VAL A 1 121 ? 3.137 -18.625 -8.203 1 98.81 121 VAL A C 1
ATOM 923 O O . VAL A 1 121 ? 4.348 -18.828 -8.062 1 98.81 121 VAL A O 1
ATOM 926 N N . ARG A 1 122 ? 2.23 -19.469 -7.676 1 98.62 122 ARG A N 1
ATOM 927 C CA . ARG A 1 122 ? 2.611 -20.672 -6.953 1 98.62 122 ARG A CA 1
ATOM 928 C C . ARG A 1 122 ? 3.5 -21.562 -7.812 1 98.62 122 ARG A C 1
ATOM 930 O O . ARG A 1 122 ? 4.559 -22.016 -7.363 1 98.62 122 ARG A O 1
ATOM 937 N N . THR A 1 123 ? 3.057 -21.781 -9.016 1 98.31 123 THR A N 1
ATOM 938 C CA . THR A 1 123 ? 3.791 -22.641 -9.93 1 98.31 123 THR A CA 1
ATOM 939 C C . THR A 1 123 ? 5.184 -22.078 -10.211 1 98.31 123 THR A C 1
ATOM 941 O O . THR A 1 123 ? 6.168 -22.828 -10.195 1 98.31 123 THR A O 1
ATOM 944 N N . ALA A 1 124 ? 5.211 -20.797 -10.445 1 97.62 124 ALA A N 1
ATOM 945 C CA . ALA A 1 124 ? 6.484 -20.156 -10.75 1 97.62 124 ALA A CA 1
ATOM 946 C C . ALA A 1 124 ? 7.441 -20.234 -9.57 1 97.62 124 ALA A C 1
ATOM 948 O O . ALA A 1 124 ? 8.633 -20.531 -9.742 1 97.62 124 ALA A O 1
ATOM 949 N N . ILE A 1 125 ? 6.953 -19.969 -8.359 1 97.81 125 ILE A N 1
ATOM 950 C CA . ILE A 1 125 ? 7.781 -19.969 -7.16 1 97.81 125 ILE A CA 1
ATOM 951 C C . ILE A 1 125 ? 8.25 -21.391 -6.859 1 97.81 125 ILE A C 1
ATOM 953 O O . ILE A 1 125 ? 9.438 -21.625 -6.598 1 97.81 125 ILE A O 1
ATOM 957 N N . GLU A 1 126 ? 7.395 -22.406 -6.902 1 97 126 GLU A N 1
ATOM 958 C CA . GLU A 1 126 ? 7.707 -23.797 -6.598 1 97 126 GLU A CA 1
ATOM 959 C C . GLU A 1 126 ? 8.789 -24.328 -7.531 1 97 126 GLU A C 1
ATOM 961 O O . GLU A 1 126 ? 9.555 -25.219 -7.152 1 97 126 GLU A O 1
ATOM 966 N N . ALA A 1 127 ? 8.891 -23.812 -8.656 1 97.19 127 ALA A N 1
ATOM 967 C CA . ALA A 1 127 ? 9.836 -24.281 -9.656 1 97.19 127 ALA A CA 1
ATOM 968 C C . ALA A 1 127 ? 11.266 -23.859 -9.32 1 97.19 127 ALA A C 1
ATOM 970 O O . ALA A 1 127 ? 12.227 -24.5 -9.75 1 97.19 127 ALA A O 1
ATOM 971 N N . VAL A 1 128 ? 11.422 -22.797 -8.562 1 96.56 128 VAL A N 1
ATOM 972 C CA . VAL A 1 128 ? 12.766 -22.234 -8.508 1 96.56 128 VAL A CA 1
ATOM 973 C C . VAL A 1 128 ? 13.102 -21.844 -7.066 1 96.56 128 VAL A C 1
ATOM 975 O O . VAL A 1 128 ? 14.234 -21.438 -6.773 1 96.56 128 VAL A O 1
ATOM 978 N N . SER A 1 129 ? 12.156 -21.922 -6.148 1 95.5 129 SER A N 1
ATOM 979 C CA . SER A 1 129 ? 12.336 -21.422 -4.789 1 95.5 129 SER A CA 1
ATOM 980 C C . SER A 1 129 ? 11.578 -22.281 -3.783 1 95.5 129 SER A C 1
ATOM 982 O O . SER A 1 129 ? 10.617 -22.969 -4.145 1 95.5 129 SER A O 1
ATOM 984 N N . SER A 1 130 ? 12 -22.219 -2.5 1 97.44 130 SER A N 1
ATOM 985 C CA . SER A 1 130 ? 11.305 -22.906 -1.42 1 97.44 130 SER A CA 1
ATOM 986 C C . SER A 1 130 ? 10.312 -21.984 -0.718 1 97.44 130 SER A C 1
ATOM 988 O O . SER A 1 130 ? 9.734 -22.359 0.307 1 97.44 130 SER A O 1
ATOM 990 N N . GLY A 1 131 ? 10.094 -20.859 -1.219 1 97.25 131 GLY A N 1
ATOM 991 C CA . GLY A 1 131 ? 9.156 -19.922 -0.63 1 97.25 131 GLY A CA 1
ATOM 992 C C . GLY A 1 131 ? 7.719 -20.391 -0.699 1 97.25 131 GLY A C 1
ATOM 993 O O . GLY A 1 131 ? 7.328 -21.078 -1.644 1 97.25 131 GLY A O 1
ATOM 994 N N . ASN A 1 132 ? 6.918 -19.938 0.282 1 98 132 ASN A N 1
ATOM 995 C CA . ASN A 1 132 ? 5.492 -20.25 0.321 1 98 132 ASN A CA 1
ATOM 996 C C . ASN A 1 132 ? 4.656 -19.156 -0.32 1 98 132 ASN A C 1
ATOM 998 O O . ASN A 1 132 ? 5.008 -17.969 -0.237 1 98 132 ASN A O 1
ATOM 1002 N N . VAL A 1 133 ? 3.594 -19.609 -0.937 1 98.75 133 VAL A N 1
ATOM 1003 C CA . VAL A 1 133 ? 2.617 -18.672 -1.479 1 98.75 133 VAL A CA 1
ATOM 1004 C C . VAL A 1 133 ? 1.271 -18.875 -0.784 1 98.75 133 VAL A C 1
ATOM 1006 O O . VAL A 1 133 ? 0.724 -19.984 -0.778 1 98.75 133 VAL A O 1
ATOM 1009 N N . LYS A 1 134 ? 0.847 -17.875 -0.11 1 98.56 134 LYS A N 1
ATOM 1010 C CA . LYS A 1 134 ? -0.484 -17.844 0.489 1 98.56 134 LYS A CA 1
ATOM 1011 C C . LYS A 1 134 ? -1.387 -16.844 -0.229 1 98.56 134 LYS A C 1
ATOM 1013 O O . LYS A 1 134 ? -0.911 -15.836 -0.755 1 98.56 134 LYS A O 1
ATOM 1018 N N . CYS A 1 135 ? -2.68 -17.172 -0.286 1 98.12 135 CYS A N 1
ATOM 1019 C CA . CYS A 1 135 ? -3.637 -16.344 -1.002 1 98.12 135 CYS A CA 1
ATOM 1020 C C . CYS A 1 135 ? -4.855 -16.047 -0.136 1 98.12 135 CYS A C 1
ATOM 1022 O O . CYS A 1 135 ? -5.32 -16.906 0.606 1 98.12 135 CYS A O 1
ATOM 1024 N N . GLY A 1 136 ? -5.34 -14.812 -0.229 1 97.06 136 GLY A N 1
ATOM 1025 C CA . GLY A 1 136 ? -6.602 -14.453 0.394 1 97.06 136 GLY A CA 1
ATOM 1026 C C . GLY A 1 136 ? -7.809 -14.961 -0.376 1 97.06 136 GLY A C 1
ATOM 1027 O O . GLY A 1 136 ? -7.672 -15.75 -1.31 1 97.06 136 GLY A O 1
ATOM 1028 N N . VAL A 1 137 ? -8.961 -14.484 0.101 1 95.31 137 VAL A N 1
ATOM 1029 C CA . VAL A 1 137 ? -10.227 -14.875 -0.51 1 95.31 137 VAL A CA 1
ATOM 1030 C C . VAL A 1 137 ? -10.828 -13.68 -1.249 1 95.31 137 VAL A C 1
ATOM 1032 O O . VAL A 1 137 ? -10.945 -12.586 -0.686 1 95.31 137 VAL A O 1
ATOM 1035 N N . TYR A 1 138 ? -11.219 -13.898 -2.518 1 96.56 138 TYR A N 1
ATOM 1036 C CA . TYR A 1 138 ? -11.773 -12.836 -3.35 1 96.56 138 TYR A CA 1
ATOM 1037 C C . TYR A 1 138 ? -13.148 -12.414 -2.85 1 96.56 138 TYR A C 1
ATOM 1039 O O . TYR A 1 138 ? -14.008 -13.258 -2.586 1 96.56 138 TYR A O 1
ATOM 1047 N N . GLY A 1 139 ? -13.336 -11.094 -2.66 1 92.12 139 GLY A N 1
ATOM 1048 C CA . GLY A 1 139 ? -14.641 -10.547 -2.336 1 92.12 139 GLY A CA 1
ATOM 1049 C C . GLY A 1 139 ? -14.992 -10.672 -0.866 1 92.12 139 GLY A C 1
ATOM 1050 O O . GLY A 1 139 ? -16.172 -10.562 -0.491 1 92.12 139 GLY A O 1
ATOM 1051 N N . ALA A 1 140 ? -14.047 -10.977 -0.013 1 89.38 140 ALA A N 1
ATOM 1052 C CA . ALA A 1 140 ? -14.305 -11.148 1.414 1 89.38 140 ALA A CA 1
ATOM 1053 C C . ALA A 1 140 ? -13.469 -10.188 2.246 1 89.38 140 ALA A C 1
ATOM 1055 O O . ALA A 1 140 ? -12.383 -9.766 1.82 1 89.38 140 ALA A O 1
ATOM 1056 N N . ARG A 1 141 ? -14.086 -9.867 3.352 1 87.5 141 ARG A N 1
ATOM 1057 C CA . ARG A 1 141 ? -13.297 -9.109 4.32 1 87.5 141 ARG A CA 1
ATOM 1058 C C . ARG A 1 141 ? -12.219 -9.992 4.945 1 87.5 141 ARG A C 1
ATOM 1060 O O . ARG A 1 141 ? -12.477 -11.141 5.293 1 87.5 141 ARG A O 1
ATOM 1067 N N . GLN A 1 142 ? -11.07 -9.477 5.039 1 91.56 142 GLN A N 1
ATOM 1068 C CA . GLN A 1 142 ? -9.906 -10.188 5.566 1 91.56 142 GLN A CA 1
ATOM 1069 C C . GLN A 1 142 ? -9.047 -9.266 6.426 1 91.56 142 GLN A C 1
ATOM 1071 O O . GLN A 1 142 ? -8.797 -8.117 6.055 1 91.56 142 GLN A O 1
ATOM 1076 N N . ILE A 1 143 ? -8.641 -9.766 7.621 1 94.25 143 ILE A N 1
ATOM 1077 C CA . ILE A 1 143 ? -7.895 -8.969 8.594 1 94.25 143 ILE A CA 1
ATOM 1078 C C . ILE A 1 143 ? -6.398 -9.25 8.453 1 94.25 143 ILE A C 1
ATOM 1080 O O . ILE A 1 143 ? -5.949 -10.383 8.641 1 94.25 143 ILE A O 1
ATOM 1084 N N . LEU A 1 144 ? -5.688 -8.227 8.156 1 97.56 144 LEU A N 1
ATOM 1085 C CA . LEU A 1 144 ? -4.266 -8.359 7.863 1 97.56 144 LEU A CA 1
ATOM 1086 C C . LEU A 1 144 ? -3.426 -7.727 8.969 1 97.56 144 LEU A C 1
ATOM 1088 O O . LEU A 1 144 ? -3.715 -6.617 9.422 1 97.56 144 LEU A O 1
ATOM 1092 N N . SER A 1 145 ? -2.48 -8.445 9.445 1 97.81 145 SER A N 1
ATOM 1093 C CA . SER A 1 145 ? -1.407 -7.934 10.289 1 97.81 145 SER A CA 1
ATOM 1094 C C . SER A 1 145 ? -0.052 -8.062 9.602 1 97.81 145 SER A C 1
ATOM 1096 O O . SER A 1 145 ? 0.275 -9.117 9.055 1 97.81 145 SER A O 1
ATOM 1098 N N . THR A 1 146 ? 0.654 -7 9.617 1 97.62 146 THR A N 1
ATOM 1099 C CA . THR A 1 146 ? 1.94 -7.035 8.93 1 97.62 146 THR A CA 1
ATOM 1100 C C . THR A 1 146 ? 3.023 -6.379 9.781 1 97.62 146 THR A C 1
ATOM 1102 O O . THR A 1 146 ? 2.779 -5.359 10.43 1 97.62 146 THR A O 1
ATOM 1105 N N . ASP A 1 147 ? 4.172 -6.961 9.797 1 97.44 147 ASP A N 1
ATOM 1106 C CA . ASP A 1 147 ? 5.41 -6.375 10.305 1 97.44 147 ASP A CA 1
ATOM 1107 C C . ASP A 1 147 ? 6.418 -6.156 9.18 1 97.44 147 ASP A C 1
ATOM 1109 O O . ASP A 1 147 ? 6.703 -7.074 8.406 1 97.44 147 ASP A O 1
ATOM 1113 N N . THR A 1 148 ? 6.953 -4.902 9.125 1 95.94 148 THR A N 1
ATOM 1114 C CA . THR A 1 148 ? 7.844 -4.574 8.016 1 95.94 148 THR A CA 1
ATOM 1115 C C . THR A 1 148 ? 9.195 -4.09 8.531 1 95.94 148 THR A C 1
ATOM 1117 O O . THR A 1 148 ? 9.344 -3.795 9.719 1 95.94 148 THR A O 1
ATOM 1120 N N . ASN A 1 149 ? 10.273 -4.191 7.695 1 87.62 149 ASN A N 1
ATOM 1121 C CA . ASN A 1 149 ? 11.523 -3.449 7.832 1 87.62 149 ASN A CA 1
ATOM 1122 C C . ASN A 1 149 ? 11.633 -2.348 6.781 1 87.62 149 ASN A C 1
ATOM 1124 O O . ASN A 1 149 ? 12.383 -2.482 5.809 1 87.62 149 ASN A O 1
ATOM 1128 N N . GLY A 1 150 ? 10.969 -1.367 6.805 1 76.44 150 GLY A N 1
ATOM 1129 C CA . GLY A 1 150 ? 10.945 -0.338 5.777 1 76.44 150 GLY A CA 1
ATOM 1130 C C . GLY A 1 150 ? 9.578 0.299 5.602 1 76.44 150 GLY A C 1
ATOM 1131 O O . GLY A 1 150 ? 9.055 0.922 6.527 1 76.44 150 GLY A O 1
ATOM 1132 N N . PRO A 1 151 ? 8.477 0.016 4.875 1 79 151 PRO A N 1
ATOM 1133 C CA . PRO A 1 151 ? 7.688 -1.028 4.223 1 79 151 PRO A CA 1
ATOM 1134 C C . PRO A 1 151 ? 8.117 -1.274 2.777 1 79 151 PRO A C 1
ATOM 1136 O O . PRO A 1 151 ? 7.777 -2.311 2.199 1 79 151 PRO A O 1
ATOM 1139 N N . TYR A 1 152 ? 8.891 -0.337 2.242 1 93.31 152 TYR A N 1
ATOM 1140 C CA . TYR A 1 152 ? 9.352 -0.521 0.869 1 93.31 152 TYR A CA 1
ATOM 1141 C C . TYR A 1 152 ? 8.188 -0.867 -0.052 1 93.31 152 TYR A C 1
ATOM 1143 O O . TYR A 1 152 ? 8.148 -1.956 -0.628 1 93.31 152 TYR A O 1
ATOM 1151 N N . THR A 1 153 ? 7.234 0.061 -0.278 1 97.06 153 THR A N 1
ATOM 1152 C CA . THR A 1 153 ? 5.973 -0.116 -0.986 1 97.06 153 THR A CA 1
ATOM 1153 C C . THR A 1 153 ? 6.098 0.343 -2.436 1 97.06 153 THR A C 1
ATOM 1155 O O . THR A 1 153 ? 6.59 1.44 -2.705 1 97.06 153 THR A O 1
ATOM 1158 N N . HIS A 1 154 ? 5.648 -0.471 -3.426 1 98.12 154 HIS A N 1
ATOM 1159 C CA . HIS A 1 154 ? 5.727 -0.159 -4.848 1 98.12 154 HIS A CA 1
ATOM 1160 C C . HIS A 1 154 ? 4.383 -0.366 -5.535 1 98.12 154 HIS A C 1
ATOM 1162 O O . HIS A 1 154 ? 3.584 -1.201 -5.105 1 98.12 154 HIS A O 1
ATOM 1168 N N . ILE A 1 155 ? 4.18 0.405 -6.57 1 98.31 155 ILE A N 1
ATOM 1169 C CA . ILE A 1 155 ? 3.035 0.24 -7.457 1 98.31 155 ILE A CA 1
ATOM 1170 C C . ILE A 1 155 ? 3.5 -0.308 -8.805 1 98.31 155 ILE A C 1
ATOM 1172 O O . ILE A 1 155 ? 4.488 0.166 -9.367 1 98.31 155 ILE A O 1
ATOM 1176 N N . VAL A 1 156 ? 2.842 -1.376 -9.273 1 98.06 156 VAL A N 1
ATOM 1177 C CA . VAL A 1 156 ? 3.092 -1.948 -10.594 1 98.06 156 VAL A CA 1
ATOM 1178 C C . VAL A 1 156 ? 1.79 -1.998 -11.391 1 98.06 156 VAL A C 1
ATOM 1180 O O . VAL A 1 156 ? 0.766 -2.469 -10.891 1 98.06 156 VAL A O 1
ATOM 1183 N N . GLU A 1 157 ? 1.865 -1.506 -12.602 1 97.06 157 GLU A N 1
ATOM 1184 C CA . GLU A 1 157 ? 0.716 -1.529 -13.5 1 97.06 157 GLU A CA 1
ATOM 1185 C C . GLU A 1 157 ? 1.062 -2.207 -14.82 1 97.06 157 GLU A C 1
ATOM 1187 O O . GLU A 1 157 ? 2.189 -2.092 -15.305 1 97.06 157 GLU A O 1
ATOM 1192 N N . VAL A 1 158 ? 0.115 -2.949 -15.273 1 97.12 158 VAL A N 1
ATOM 1193 C CA . VAL A 1 158 ? 0.295 -3.559 -16.578 1 97.12 158 VAL A CA 1
ATOM 1194 C C . VAL A 1 158 ? -0.861 -3.164 -17.5 1 97.12 158 VAL A C 1
ATOM 1196 O O . VAL A 1 158 ? -1.968 -2.891 -17.031 1 97.12 158 VAL A O 1
ATOM 1199 N N . MET B 1 1 ? -2.119 14.875 -20.594 1 43.72 1 MET B N 1
ATOM 1200 C CA . MET B 1 1 ? -2.543 14.336 -19.297 1 43.72 1 MET B CA 1
ATOM 1201 C C . MET B 1 1 ? -1.716 14.922 -18.172 1 43.72 1 MET B C 1
ATOM 1203 O O . MET B 1 1 ? -0.5 15.078 -18.297 1 43.72 1 MET B O 1
ATOM 1207 N N . SER B 1 2 ? -2.334 15.625 -17.172 1 62.19 2 SER B N 1
ATOM 1208 C CA . SER B 1 2 ? -1.59 16.391 -16.188 1 62.19 2 SER B CA 1
ATOM 1209 C C . SER B 1 2 ? -0.59 15.516 -15.438 1 62.19 2 SER B C 1
ATOM 1211 O O . SER B 1 2 ? -0.879 14.352 -15.141 1 62.19 2 SER B O 1
ATOM 1213 N N . GLU B 1 3 ? 0.587 15.859 -15.383 1 87.75 3 GLU B N 1
ATOM 1214 C CA . GLU B 1 3 ? 1.705 15.141 -14.789 1 87.75 3 GLU B CA 1
ATOM 1215 C C . GLU B 1 3 ? 1.483 14.922 -13.289 1 87.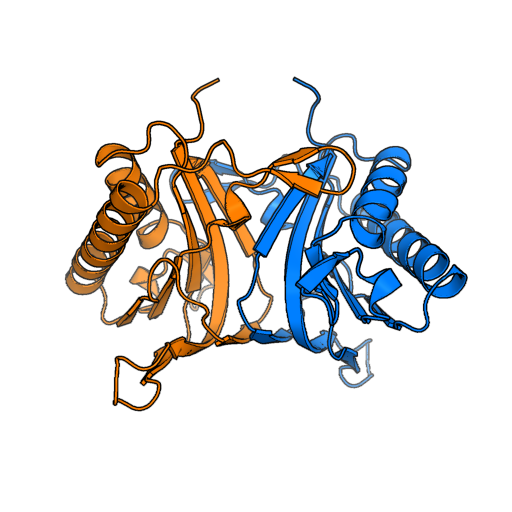75 3 GLU B C 1
ATOM 1217 O O . GLU B 1 3 ? 1.021 15.828 -12.594 1 87.75 3 GLU B O 1
ATOM 1222 N N . VAL B 1 4 ? 1.585 13.672 -12.797 1 96 4 VAL B N 1
ATOM 1223 C CA . VAL B 1 4 ? 1.457 13.336 -11.383 1 96 4 VAL B CA 1
ATOM 1224 C C . VAL B 1 4 ? 2.625 13.938 -10.602 1 96 4 VAL B C 1
ATOM 1226 O O . VAL B 1 4 ? 3.789 13.695 -10.93 1 96 4 VAL B O 1
ATOM 1229 N N . THR B 1 5 ? 2.281 14.797 -9.602 1 98.56 5 THR B N 1
ATOM 1230 C CA . THR B 1 5 ? 3.326 15.445 -8.82 1 98.56 5 THR B CA 1
ATOM 1231 C C . THR B 1 5 ? 3.379 14.875 -7.402 1 98.56 5 THR B C 1
ATOM 1233 O O . THR B 1 5 ? 4.352 15.086 -6.676 1 98.56 5 THR B O 1
ATOM 1236 N N . GLY B 1 6 ? 2.316 14.281 -6.961 1 98.62 6 GLY B N 1
ATOM 1237 C CA . GLY B 1 6 ? 2.236 13.625 -5.668 1 98.62 6 GLY B CA 1
ATOM 1238 C C . GLY B 1 6 ? 1.441 12.328 -5.707 1 98.62 6 GLY B C 1
ATOM 1239 O O . GLY B 1 6 ? 0.439 12.234 -6.418 1 98.62 6 GLY B O 1
ATOM 1240 N N . ARG B 1 7 ? 1.881 11.344 -4.98 1 98.56 7 ARG B N 1
ATOM 1241 C CA . ARG B 1 7 ? 1.246 10.031 -4.93 1 98.56 7 ARG B CA 1
ATOM 1242 C C . ARG B 1 7 ? 1.082 9.555 -3.49 1 98.56 7 ARG B C 1
ATOM 1244 O O . ARG B 1 7 ? 2.004 9.68 -2.682 1 98.56 7 ARG B O 1
ATOM 1251 N N . LEU B 1 8 ? -0.145 9.07 -3.199 1 98.69 8 LEU B N 1
ATOM 1252 C CA . LEU B 1 8 ? -0.453 8.477 -1.904 1 98.69 8 LEU B CA 1
ATOM 1253 C C . LEU B 1 8 ? -0.883 7.023 -2.062 1 98.69 8 LEU B C 1
ATOM 1255 O O . LEU B 1 8 ? -1.561 6.672 -3.031 1 98.69 8 LEU B O 1
ATOM 1259 N N . VAL B 1 9 ? -0.45 6.211 -1.202 1 98.56 9 VAL B N 1
ATOM 1260 C CA . VAL B 1 9 ? -1.156 4.98 -0.862 1 98.56 9 VAL B CA 1
ATOM 1261 C C . VAL B 1 9 ? -1.766 5.105 0.533 1 98.56 9 VAL B C 1
ATOM 1263 O O . VAL B 1 9 ? -1.063 5.41 1.499 1 98.56 9 VAL B O 1
ATOM 1266 N N . ILE B 1 10 ? -3.059 4.914 0.601 1 98.38 10 ILE B N 1
ATOM 1267 C CA . ILE B 1 10 ? -3.771 5.039 1.867 1 98.38 10 ILE B CA 1
ATOM 1268 C C . ILE B 1 10 ? -4.328 3.682 2.285 1 98.38 10 ILE B C 1
ATOM 1270 O O . ILE B 1 10 ? -4.973 2.996 1.487 1 98.38 10 ILE B O 1
ATOM 1274 N N . GLN B 1 11 ? -4.082 3.311 3.496 1 97.19 11 GLN B N 1
ATOM 1275 C CA . GLN B 1 11 ? -4.59 2.055 4.035 1 97.19 11 GLN B CA 1
ATOM 1276 C C . GLN B 1 11 ? -5.293 2.275 5.371 1 97.19 11 GLN B C 1
ATOM 1278 O O . GLN B 1 11 ? -4.742 2.908 6.273 1 97.19 11 GLN B O 1
ATOM 1283 N N . GLN B 1 12 ? -6.496 1.81 5.523 1 96.62 12 GLN B N 1
ATOM 1284 C CA . GLN B 1 12 ? -7.16 1.852 6.82 1 96.62 12 GLN B CA 1
ATOM 1285 C C . GLN B 1 12 ? -6.527 0.864 7.797 1 96.62 12 GLN B C 1
ATOM 1287 O O . GLN B 1 12 ? -6.031 -0.189 7.387 1 96.62 12 GLN B O 1
ATOM 1292 N N . CYS B 1 13 ? -6.578 1.253 9.086 1 97.38 13 CYS B N 1
ATOM 1293 C CA . CYS B 1 13 ? -6.004 0.358 10.078 1 97.38 13 CYS B CA 1
ATOM 1294 C C . CYS B 1 13 ? -6.793 0.42 11.383 1 97.38 13 CYS B C 1
ATOM 1296 O O . CYS B 1 13 ? -7.504 1.394 11.641 1 97.38 13 CYS B O 1
ATOM 1298 N N . LEU B 1 14 ? -6.668 -0.652 12.094 1 97.12 14 LEU B N 1
ATOM 1299 C CA . LEU B 1 14 ? -7.156 -0.681 13.469 1 97.12 14 LEU B CA 1
ATOM 1300 C C . LEU B 1 14 ? -6.109 -0.127 14.422 1 97.12 14 LEU B C 1
ATOM 1302 O O . LEU B 1 14 ? -6.449 0.46 15.453 1 97.12 14 LEU B O 1
ATOM 1306 N N . SER B 1 15 ? -4.918 -0.379 14.102 1 98.12 15 SER B N 1
ATOM 1307 C CA . SER B 1 15 ? -3.77 0.164 14.82 1 98.12 15 SER B CA 1
ATOM 1308 C C . SER B 1 15 ? -2.502 0.089 13.969 1 98.12 15 SER B C 1
ATOM 1310 O O . SER B 1 15 ? -2.406 -0.735 13.062 1 98.12 15 SER B O 1
ATOM 1312 N N . ALA B 1 16 ? -1.596 0.971 14.25 1 97.88 16 ALA B N 1
ATOM 1313 C CA . ALA B 1 16 ? -0.284 0.966 13.609 1 97.88 16 ALA B CA 1
ATOM 1314 C C . ALA B 1 16 ? 0.789 1.511 14.547 1 97.88 16 ALA B C 1
ATOM 1316 O O . ALA B 1 16 ? 0.509 2.365 15.391 1 97.88 16 ALA B O 1
ATOM 1317 N N . SER B 1 17 ? 1.941 0.989 14.414 1 97.88 17 SER B N 1
ATOM 1318 C CA . SER B 1 17 ? 3.1 1.508 15.133 1 97.88 17 SER B CA 1
ATOM 1319 C C . SER B 1 17 ? 4.312 1.628 14.219 1 97.88 17 SER B C 1
ATOM 1321 O O . SER B 1 17 ? 4.52 0.788 13.344 1 97.88 17 SER B O 1
ATOM 1323 N N . LEU B 1 18 ? 5.039 2.613 14.414 1 97.25 18 LEU B N 1
ATOM 1324 C CA . LEU B 1 18 ? 6.219 2.932 13.617 1 97.25 18 LEU B CA 1
ATOM 1325 C C . LEU B 1 18 ? 7.43 3.172 14.516 1 97.25 18 LEU B C 1
ATOM 1327 O O . LEU B 1 18 ? 7.402 4.051 15.383 1 97.25 18 LEU B O 1
ATOM 1331 N N . LYS B 1 19 ? 8.422 2.379 14.359 1 95.44 19 LYS B N 1
ATOM 1332 C CA . LYS B 1 19 ? 9.688 2.602 15.047 1 95.44 19 LYS B CA 1
ATOM 1333 C C . LYS B 1 19 ? 10.594 3.535 14.25 1 95.44 19 LYS B C 1
ATOM 1335 O O . LYS B 1 19 ? 11.039 3.191 13.148 1 95.44 19 LYS B O 1
ATOM 1340 N N . LEU B 1 20 ? 10.867 4.66 14.773 1 93.06 20 LEU B N 1
ATOM 1341 C CA . LEU B 1 20 ? 11.695 5.68 14.141 1 93.06 20 LEU B CA 1
ATOM 1342 C C . LEU B 1 20 ? 13.164 5.469 14.477 1 93.06 20 LEU B C 1
ATOM 1344 O O . LEU B 1 20 ? 13.492 4.883 15.516 1 93.06 20 LEU B O 1
ATOM 1348 N N . PRO B 1 21 ? 14 5.883 13.57 1 86.81 21 PRO B N 1
ATOM 1349 C CA . PRO B 1 21 ? 15.43 5.75 13.883 1 86.81 21 PRO B CA 1
ATOM 1350 C C . PRO B 1 21 ? 15.859 6.633 15.047 1 86.81 21 PRO B C 1
ATOM 1352 O O . PRO B 1 21 ? 15.289 7.707 15.266 1 86.81 21 PRO B O 1
ATOM 1355 N N . GLY B 1 22 ? 16.578 6.094 15.914 1 76.38 22 GLY B N 1
ATOM 1356 C CA . GLY B 1 22 ? 17.078 6.891 17.016 1 76.38 22 GLY B CA 1
ATOM 1357 C C . GLY B 1 22 ? 18 8.008 16.578 1 76.38 22 GLY B C 1
ATOM 1358 O O . GLY B 1 22 ? 18.703 7.879 15.562 1 76.38 22 GLY B O 1
ATOM 1359 N N . ALA B 1 23 ? 17.594 9.305 17.047 1 65.19 23 ALA B N 1
ATOM 1360 C CA . ALA B 1 23 ? 18.578 10.359 16.875 1 65.19 23 ALA B CA 1
ATOM 1361 C C . ALA B 1 23 ? 19.922 9.969 17.5 1 65.19 23 ALA B C 1
ATOM 1363 O O . ALA B 1 23 ? 19.984 9.055 18.328 1 65.19 23 ALA B O 1
ATOM 1364 N N . SER B 1 24 ? 20.938 10.461 16.938 1 63.94 24 SER B N 1
ATOM 1365 C CA . SER B 1 24 ? 22.234 10.219 17.547 1 63.94 24 SER B CA 1
ATOM 1366 C C . SER B 1 24 ? 22.141 10.188 19.062 1 63.94 24 SER B C 1
ATOM 1368 O O . SER B 1 24 ? 21.781 11.188 19.688 1 63.94 24 SER B O 1
ATOM 1370 N N . GLY B 1 25 ? 22.344 8.977 19.656 1 65.62 25 GLY B N 1
ATOM 1371 C CA . GLY B 1 25 ? 22.469 8.812 21.094 1 65.62 25 GLY B CA 1
ATOM 1372 C C . GLY B 1 25 ? 21.125 8.539 21.766 1 65.62 25 GLY B C 1
ATOM 1373 O O . GLY B 1 25 ? 21.062 8.406 23 1 65.62 25 GLY B O 1
ATOM 1374 N N . LYS B 1 26 ? 20.172 8.711 21.016 1 69.75 26 LYS B N 1
ATOM 1375 C CA . LYS B 1 26 ? 18.891 8.469 21.672 1 69.75 26 LYS B CA 1
ATOM 1376 C C . LYS B 1 26 ? 18.266 7.16 21.203 1 69.75 26 LYS B C 1
ATOM 1378 O O . LYS B 1 26 ? 18.547 6.699 20.094 1 69.75 26 LYS B O 1
ATOM 1383 N N . ASP B 1 27 ? 17.547 6.445 22.016 1 77.19 27 ASP B N 1
ATOM 1384 C CA . ASP B 1 27 ? 16.797 5.234 21.703 1 77.19 27 ASP B CA 1
ATOM 1385 C C . ASP B 1 27 ? 15.75 5.5 20.641 1 77.19 27 ASP B C 1
ATOM 1387 O O . ASP B 1 27 ? 15.234 6.617 20.531 1 77.19 27 ASP B O 1
ATOM 1391 N N . PRO B 1 28 ? 15.586 4.461 19.844 1 78.25 28 PRO B N 1
ATOM 1392 C CA . PRO B 1 28 ? 14.508 4.594 18.859 1 78.25 28 PRO B CA 1
ATOM 1393 C C . PRO B 1 28 ? 13.18 5.004 19.5 1 78.25 28 PRO B C 1
ATOM 1395 O O . PRO B 1 28 ? 12.898 4.629 20.641 1 78.25 28 PRO B O 1
ATOM 1398 N N . GLU B 1 29 ? 12.523 5.914 18.781 1 88.5 29 GLU B N 1
ATOM 1399 C CA . GLU B 1 29 ? 11.211 6.359 19.234 1 88.5 29 GLU B CA 1
ATOM 1400 C C . GLU B 1 29 ? 10.102 5.559 18.562 1 88.5 29 GLU B C 1
ATOM 1402 O O . GLU B 1 29 ? 10.18 5.262 17.375 1 88.5 29 GLU B O 1
ATOM 1407 N N . LEU B 1 30 ? 9.188 5.141 19.359 1 93.69 30 LEU B N 1
ATOM 1408 C CA . LEU B 1 30 ? 8.016 4.445 18.844 1 93.69 30 LEU B CA 1
ATOM 1409 C C . LEU B 1 30 ? 6.797 5.367 18.844 1 93.69 30 LEU B C 1
ATOM 1411 O O . LEU B 1 30 ? 6.449 5.953 19.875 1 93.69 30 LEU B O 1
ATOM 1415 N N . VAL B 1 31 ? 6.23 5.543 17.656 1 96.12 31 VAL B N 1
ATOM 1416 C CA . VAL B 1 31 ? 4.957 6.246 17.562 1 96.12 31 VAL B CA 1
ATOM 1417 C C . VAL B 1 31 ? 3.855 5.277 17.141 1 96.12 31 VAL B C 1
ATOM 1419 O O . VAL B 1 31 ? 4.125 4.281 16.469 1 96.12 31 VAL B O 1
ATOM 1422 N N . ASP B 1 32 ? 2.656 5.566 17.609 1 97.88 32 ASP B N 1
ATOM 1423 C CA . ASP B 1 32 ? 1.569 4.645 17.297 1 97.88 32 ASP B CA 1
ATOM 1424 C C . ASP B 1 32 ? 0.248 5.387 17.125 1 97.88 32 ASP B C 1
ATOM 1426 O O . ASP B 1 32 ? 0.116 6.539 17.547 1 97.88 32 ASP B O 1
ATOM 1430 N N . ILE B 1 33 ? -0.609 4.754 16.406 1 98.44 33 ILE B N 1
ATOM 1431 C CA . ILE B 1 33 ? -1.97 5.258 16.266 1 98.44 33 ILE B CA 1
ATOM 1432 C C . ILE B 1 33 ? -2.967 4.117 16.453 1 98.44 33 ILE B C 1
ATOM 1434 O O . ILE B 1 33 ? -2.619 2.945 16.297 1 98.44 33 ILE B O 1
ATOM 1438 N N . GLY B 1 34 ? -4.16 4.555 16.922 1 97.81 34 GLY B N 1
ATOM 1439 C CA . GLY B 1 34 ? -5.285 3.633 16.922 1 97.81 34 GLY B CA 1
ATOM 1440 C C . GLY B 1 34 ? -6.008 3.578 15.586 1 97.81 34 GLY B C 1
ATOM 1441 O O . GLY B 1 34 ? -5.375 3.611 14.531 1 97.81 34 GLY B O 1
ATOM 1442 N N . ARG B 1 35 ? -7.32 3.424 15.688 1 96.75 35 ARG B N 1
ATOM 1443 C CA . ARG B 1 35 ? -8.117 3.354 14.461 1 96.75 35 ARG B CA 1
ATOM 1444 C C . ARG B 1 35 ? -7.875 4.578 13.586 1 96.75 35 ARG B C 1
ATOM 1446 O O . ARG B 1 35 ? -7.957 5.711 14.055 1 96.75 35 ARG B O 1
ATOM 1453 N N . GLY B 1 36 ? -7.539 4.344 12.328 1 97.56 36 GLY B N 1
ATOM 1454 C CA . GLY B 1 36 ? -7.273 5.438 11.406 1 97.56 36 GLY B CA 1
ATOM 1455 C C . GLY B 1 36 ? -6.707 4.977 10.078 1 97.56 36 GLY B C 1
ATOM 1456 O O . GLY B 1 36 ? -7.164 3.984 9.516 1 97.56 36 GLY B O 1
ATOM 1457 N N . MET B 1 37 ? -5.773 5.828 9.547 1 98.06 37 MET B N 1
ATOM 1458 C CA . MET B 1 37 ? -5.188 5.551 8.234 1 98.06 37 MET B CA 1
ATOM 1459 C C . MET B 1 37 ? -3.67 5.676 8.281 1 98.06 37 MET B C 1
ATOM 1461 O O . MET B 1 37 ? -3.137 6.582 8.922 1 98.06 37 MET B O 1
ATOM 1465 N N . VAL B 1 38 ? -3.053 4.715 7.691 1 98.19 38 VAL B N 1
ATOM 1466 C CA . VAL B 1 38 ? -1.651 4.879 7.32 1 98.19 38 VAL B CA 1
ATOM 1467 C C . VAL B 1 38 ? -1.553 5.438 5.906 1 98.19 38 VAL B C 1
ATOM 1469 O O . VAL B 1 38 ? -2.145 4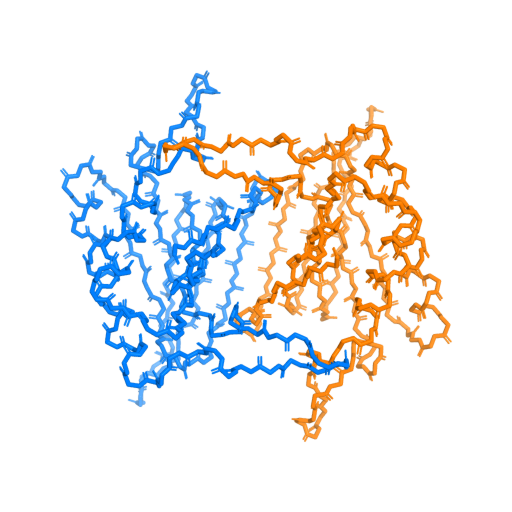.891 4.973 1 98.19 38 VAL B O 1
ATOM 1472 N N . VAL B 1 39 ? -0.819 6.555 5.754 1 98.75 39 VAL B N 1
ATOM 1473 C CA . VAL B 1 39 ? -0.672 7.242 4.473 1 98.75 39 VAL B CA 1
ATOM 1474 C C . VAL B 1 39 ? 0.793 7.223 4.043 1 98.75 39 VAL B C 1
ATOM 1476 O O . VAL B 1 39 ? 1.645 7.84 4.684 1 98.75 39 VAL B O 1
ATOM 1479 N N . PHE B 1 40 ? 1.06 6.492 2.986 1 98.56 40 PHE B N 1
ATOM 1480 C CA . PHE B 1 40 ? 2.363 6.547 2.334 1 98.56 40 PHE B CA 1
ATOM 1481 C C . PHE B 1 40 ? 2.395 7.645 1.277 1 98.56 40 PHE B C 1
ATOM 1483 O O . PHE B 1 40 ? 1.49 7.738 0.444 1 98.56 40 PHE B O 1
ATOM 1490 N N . VAL B 1 41 ? 3.488 8.422 1.288 1 98.75 41 VAL B N 1
ATOM 1491 C CA . VAL B 1 41 ? 3.482 9.562 0.382 1 98.75 41 VAL B CA 1
ATOM 1492 C C . VAL B 1 41 ? 4.801 9.625 -0.384 1 98.75 41 VAL B C 1
ATOM 1494 O O . VAL B 1 41 ? 5.863 9.344 0.174 1 98.75 41 VAL B O 1
ATOM 1497 N N . CYS B 1 42 ? 4.695 10.016 -1.648 1 98.75 42 CYS B N 1
ATOM 1498 C CA . CYS B 1 42 ? 5.84 10.289 -2.51 1 98.75 42 CYS B CA 1
ATOM 1499 C C . CYS B 1 42 ? 5.609 11.539 -3.348 1 98.75 42 CYS B C 1
ATOM 1501 O O . CYS B 1 42 ? 4.539 11.703 -3.938 1 98.75 42 CYS B O 1
ATOM 1503 N N . PHE B 1 43 ? 6.586 12.414 -3.357 1 98.81 43 PHE B N 1
ATOM 1504 C CA . PHE B 1 43 ? 6.559 13.602 -4.207 1 98.81 43 PHE B CA 1
ATOM 1505 C C . PHE B 1 43 ? 7.363 13.367 -5.48 1 98.81 43 PHE B C 1
ATOM 1507 O O . PHE B 1 43 ? 8.469 12.82 -5.434 1 98.81 43 PHE B O 1
ATOM 1514 N N . LEU B 1 44 ? 6.797 13.75 -6.555 1 98.56 44 LEU B N 1
ATOM 1515 C CA . LEU B 1 44 ? 7.383 13.492 -7.867 1 98.56 44 LEU B CA 1
ATOM 1516 C C . LEU B 1 44 ? 7.812 14.797 -8.531 1 98.56 44 LEU B C 1
ATOM 1518 O O . LEU B 1 44 ? 7.707 15.867 -7.938 1 98.56 44 LEU B O 1
ATOM 1522 N N . ASP B 1 45 ? 8.266 14.609 -9.75 1 96.75 45 ASP B N 1
ATOM 1523 C CA . ASP B 1 45 ? 8.781 15.75 -10.5 1 96.75 45 ASP B CA 1
ATOM 1524 C C . ASP B 1 45 ? 7.762 16.891 -10.547 1 96.75 45 ASP B C 1
ATOM 1526 O O . ASP B 1 45 ? 6.566 16.656 -10.719 1 96.75 45 ASP B O 1
ATOM 1530 N N . LYS B 1 46 ? 8.227 18.141 -10.234 1 97.19 46 LYS B N 1
ATOM 1531 C CA . LYS B 1 46 ? 7.449 19.375 -10.305 1 97.19 46 LYS B CA 1
ATOM 1532 C C . LYS B 1 46 ? 6.512 19.5 -9.109 1 97.19 46 LYS B C 1
ATOM 1534 O O . LYS B 1 46 ? 5.586 20.312 -9.125 1 97.19 46 LYS B O 1
ATOM 1539 N N . ALA B 1 47 ? 6.711 18.672 -8.148 1 98.44 47 ALA B N 1
ATOM 1540 C CA . ALA B 1 47 ? 5.961 18.859 -6.906 1 98.44 47 ALA B CA 1
ATOM 1541 C C . ALA B 1 47 ? 6.223 20.234 -6.312 1 98.44 47 ALA B C 1
ATOM 1543 O O . ALA B 1 47 ? 7.344 20.75 -6.379 1 98.44 47 ALA B O 1
ATOM 1544 N N . SER B 1 48 ? 5.207 20.812 -5.684 1 98 48 SER B N 1
ATOM 1545 C CA . SER B 1 48 ? 5.254 22.156 -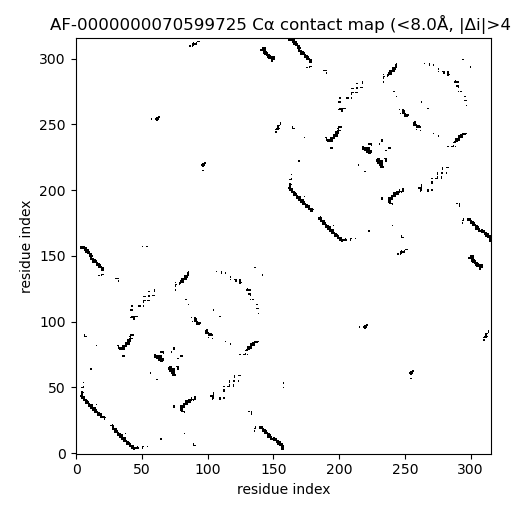5.094 1 98 48 SER B CA 1
ATOM 1546 C C . SER B 1 48 ? 4.309 22.266 -3.902 1 98 48 SER B C 1
ATOM 1548 O O . SER B 1 48 ? 3.707 21.266 -3.488 1 98 48 SER B O 1
ATOM 1550 N N . GLU B 1 49 ? 4.23 23.484 -3.455 1 98.31 49 GLU B N 1
ATOM 1551 C CA . GLU B 1 49 ? 3.297 23.766 -2.367 1 98.31 49 GLU B CA 1
ATOM 1552 C C . GLU B 1 49 ? 1.858 23.484 -2.793 1 98.31 49 GLU B C 1
ATOM 1554 O O . GLU B 1 49 ? 1.032 23.062 -1.978 1 98.31 49 GLU B O 1
ATOM 1559 N N . GLU B 1 50 ? 1.655 23.672 -4.031 1 98.31 50 GLU B N 1
ATOM 1560 C CA . GLU B 1 50 ? 0.33 23.359 -4.551 1 98.31 50 GLU B CA 1
ATOM 1561 C C . GLU B 1 50 ? 0.029 21.859 -4.414 1 98.31 50 GLU B C 1
ATOM 1563 O O . GLU B 1 50 ? -1.096 21.484 -4.086 1 98.31 50 GLU B O 1
ATOM 1568 N N . THR B 1 51 ? 1.032 21 -4.668 1 98.62 51 THR B N 1
ATOM 1569 C CA . THR B 1 51 ? 0.896 19.562 -4.488 1 98.62 51 THR B CA 1
ATOM 1570 C C . THR B 1 51 ? 0.533 19.234 -3.043 1 98.62 51 THR B C 1
ATOM 1572 O O . THR B 1 51 ? -0.377 18.438 -2.793 1 98.62 51 THR B O 1
ATOM 1575 N N . VAL B 1 52 ? 1.179 19.922 -2.115 1 98.81 52 VAL B N 1
ATOM 1576 C CA . VAL B 1 52 ? 0.96 19.703 -0.689 1 98.81 52 VAL B CA 1
ATOM 1577 C C . VAL B 1 52 ? -0.478 20.062 -0.324 1 98.81 52 VAL B C 1
ATOM 1579 O O . VAL B 1 52 ? -1.143 19.312 0.405 1 98.81 52 VAL B O 1
ATOM 1582 N N . GLU B 1 53 ? -0.892 21.156 -0.843 1 98.62 53 GLU B N 1
ATOM 1583 C CA . GLU B 1 53 ? -2.246 21.625 -0.548 1 98.62 53 GLU B CA 1
ATOM 1584 C C . GLU B 1 53 ? -3.287 20.609 -1.032 1 98.62 53 GLU B C 1
ATOM 1586 O O . GLU B 1 53 ? -4.227 20.281 -0.304 1 98.62 53 GLU B O 1
ATOM 1591 N N . LYS B 1 54 ? -3.104 20.125 -2.209 1 98.25 54 LYS B N 1
ATOM 1592 C CA . LYS B 1 54 ? -4.039 19.156 -2.775 1 98.25 54 LYS B CA 1
ATOM 1593 C C . LYS B 1 54 ? -4.027 17.859 -1.983 1 98.25 54 LYS B C 1
ATOM 1595 O O . LYS B 1 54 ? -5.086 17.297 -1.675 1 98.25 54 LYS B O 1
ATOM 1600 N N . LEU B 1 55 ? -2.873 17.391 -1.646 1 98.69 55 LEU B N 1
ATOM 1601 C CA . LEU B 1 55 ? -2.768 16.141 -0.898 1 98.69 55 LEU B CA 1
ATOM 1602 C C . LEU B 1 55 ? -3.375 16.281 0.493 1 98.69 55 LEU B C 1
ATOM 1604 O O . LEU B 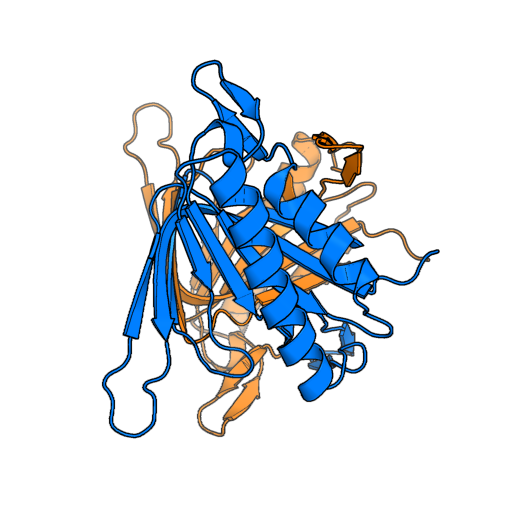1 55 ? -4.031 15.367 0.99 1 98.69 55 LEU B O 1
ATOM 1608 N N . THR B 1 56 ? -3.104 17.438 1.106 1 98.75 56 THR B N 1
ATOM 1609 C CA . THR B 1 56 ? -3.689 17.703 2.416 1 98.75 56 THR B CA 1
ATOM 1610 C C . THR B 1 56 ? -5.211 17.609 2.355 1 98.75 56 THR B C 1
ATOM 1612 O O . THR B 1 56 ? -5.832 16.969 3.201 1 98.75 56 THR B O 1
ATOM 1615 N N . LYS B 1 57 ? -5.711 18.25 1.351 1 98.25 57 LYS B N 1
ATOM 1616 C CA . LYS B 1 57 ? -7.16 18.234 1.166 1 98.25 57 LYS B CA 1
ATOM 1617 C C . LYS B 1 57 ? -7.672 16.812 0.958 1 98.25 57 LYS B C 1
ATOM 1619 O O . LYS B 1 57 ? -8.68 16.422 1.551 1 98.25 57 LYS B O 1
ATOM 1624 N N . HIS B 1 58 ? -7.012 16.031 0.154 1 98.38 58 HIS B N 1
ATOM 1625 C CA . HIS B 1 58 ? -7.445 14.672 -0.12 1 98.38 58 HIS B CA 1
ATOM 1626 C C . HIS B 1 58 ? -7.359 13.805 1.131 1 98.38 58 HIS B C 1
ATOM 1628 O O . HIS B 1 58 ? -8.312 13.102 1.473 1 98.38 58 HIS B O 1
ATOM 1634 N N . ILE B 1 59 ? -6.301 13.883 1.838 1 98.62 59 ILE B N 1
ATOM 1635 C CA . ILE B 1 59 ? -6.094 13.055 3.021 1 98.62 59 ILE B CA 1
ATOM 1636 C C . ILE B 1 59 ? -7.191 13.344 4.047 1 98.62 59 ILE B C 1
ATOM 1638 O O . ILE B 1 59 ? -7.73 12.414 4.656 1 98.62 59 ILE B O 1
ATOM 1642 N N . THR B 1 60 ? -7.582 14.578 4.219 1 98.12 60 THR B N 1
ATOM 1643 C CA . THR B 1 60 ? -8.445 14.961 5.332 1 98.12 60 THR B CA 1
ATOM 1644 C C . THR B 1 60 ? -9.914 14.852 4.938 1 98.12 60 THR B C 1
ATOM 1646 O O . THR B 1 60 ? -10.789 14.75 5.801 1 98.12 60 THR B O 1
ATOM 1649 N N . ASN B 1 61 ? -10.172 14.797 3.572 1 97.69 61 ASN B N 1
ATOM 1650 C CA . ASN B 1 61 ? -11.57 14.914 3.174 1 97.69 61 ASN B CA 1
ATOM 1651 C C . ASN B 1 61 ? -12.07 13.648 2.486 1 97.69 61 ASN B C 1
ATOM 1653 O O . ASN B 1 61 ? -13.281 13.438 2.355 1 97.69 61 ASN B O 1
ATOM 1657 N N . ILE B 1 62 ? -11.227 12.852 2.002 1 98.31 62 ILE B N 1
ATOM 1658 C CA . ILE B 1 62 ? -11.648 11.68 1.243 1 98.31 62 ILE B CA 1
ATOM 1659 C C . ILE B 1 62 ? -12.5 10.773 2.125 1 98.31 62 ILE B C 1
ATOM 1661 O O . ILE B 1 62 ? -12.211 10.594 3.311 1 98.31 62 ILE B O 1
ATOM 1665 N N . ARG B 1 63 ? -13.523 10.203 1.573 1 97.88 63 ARG B N 1
ATOM 1666 C CA . ARG B 1 63 ? -14.477 9.398 2.332 1 97.88 63 ARG B CA 1
ATOM 1667 C C . ARG B 1 63 ? -14.148 7.914 2.232 1 97.88 63 ARG B C 1
ATOM 1669 O O . ARG B 1 63 ? -14.828 7.164 1.535 1 97.88 63 ARG B O 1
ATOM 1676 N N . LEU B 1 64 ? -13.211 7.52 3.021 1 96.5 64 LEU B N 1
ATOM 1677 C CA . LEU B 1 64 ? -12.781 6.125 2.986 1 96.5 64 LEU B CA 1
ATOM 1678 C C . LEU B 1 64 ? -13.211 5.391 4.254 1 96.5 64 LEU B C 1
ATOM 1680 O O . LEU B 1 64 ? -13.086 4.168 4.34 1 96.5 64 LEU B O 1
ATOM 1684 N N . CYS B 1 65 ? -13.672 6.082 5.27 1 95.25 65 CYS B N 1
ATOM 1685 C CA . CYS B 1 65 ? -14.094 5.488 6.531 1 95.25 65 CYS B CA 1
ATOM 1686 C C . CYS B 1 65 ? -15.594 5.215 6.539 1 95.25 65 CYS B C 1
ATOM 1688 O O . CYS B 1 65 ? -16.328 5.785 5.738 1 95.25 65 CYS B O 1
ATOM 1690 N N . GLU B 1 66 ? -15.859 4.277 7.355 1 91.75 66 GLU B N 1
ATOM 1691 C CA . GLU B 1 66 ? -17.281 4 7.574 1 91.75 66 GLU B CA 1
ATOM 1692 C C . GLU B 1 66 ? -17.719 4.438 8.969 1 91.75 66 GLU B C 1
ATOM 1694 O O . GLU B 1 66 ? -17.031 4.172 9.953 1 91.75 66 GLU B O 1
ATOM 1699 N N . ASP B 1 67 ? -18.844 5.133 8.977 1 91.88 67 ASP B N 1
ATOM 1700 C CA . ASP B 1 67 ? -19.375 5.484 10.289 1 91.88 67 ASP B CA 1
ATOM 1701 C C . ASP B 1 67 ? -20.312 4.406 10.805 1 91.88 67 ASP B C 1
ATOM 1703 O O . ASP B 1 67 ? -20.391 3.314 10.234 1 91.88 67 ASP B O 1
ATOM 1707 N N . ASP B 1 68 ? -20.984 4.641 11.93 1 91 68 ASP B N 1
ATOM 1708 C CA . ASP B 1 68 ? -21.828 3.652 12.594 1 91 68 ASP B CA 1
ATOM 1709 C C . ASP B 1 68 ? -23.031 3.291 11.719 1 91 68 ASP B C 1
ATOM 1711 O O . ASP B 1 68 ? -23.625 2.225 11.891 1 91 68 ASP B O 1
ATOM 1715 N N . SER B 1 69 ? -23.375 4.152 10.852 1 91.5 69 SER B N 1
ATOM 1716 C CA . SER B 1 69 ? -24.5 3.91 9.953 1 91.5 69 SER B CA 1
ATOM 1717 C C . SER B 1 69 ? -24.031 3.291 8.641 1 91.5 69 SER B C 1
ATOM 1719 O O . SER B 1 69 ? -24.797 3.221 7.68 1 91.5 69 SER B O 1
ATOM 1721 N N . ARG B 1 70 ? -22.75 2.92 8.531 1 86.81 70 ARG B N 1
ATOM 1722 C CA . ARG B 1 70 ? -22.156 2.256 7.371 1 86.81 70 ARG B CA 1
ATOM 1723 C C . ARG B 1 70 ? -22.016 3.217 6.195 1 86.81 70 ARG B C 1
ATOM 1725 O O . ARG B 1 70 ? -21.859 2.785 5.051 1 86.81 70 ARG B O 1
ATOM 1732 N N . ARG B 1 71 ? -22.172 4.535 6.512 1 93.5 71 ARG B N 1
ATOM 1733 C CA . ARG B 1 71 ? -21.938 5.555 5.492 1 93.5 71 ARG B CA 1
ATOM 1734 C C . ARG B 1 71 ? -20.453 5.875 5.359 1 93.5 71 ARG B C 1
ATOM 1736 O O . ARG B 1 71 ? -19.734 5.918 6.359 1 93.5 71 ARG B O 1
ATOM 1743 N N . ARG B 1 72 ? -20.109 6.102 4.125 1 95.25 72 ARG B N 1
ATOM 1744 C CA . ARG B 1 72 ? -18.719 6.5 3.879 1 95.25 72 ARG B CA 1
ATOM 1745 C C . ARG B 1 72 ? -18.484 7.953 4.281 1 95.25 72 ARG B C 1
ATOM 1747 O O . ARG B 1 72 ? -19.188 8.852 3.803 1 95.25 72 ARG B O 1
ATOM 1754 N N . VAL B 1 73 ? -17.531 8.172 5.164 1 97.38 73 VAL B N 1
ATOM 1755 C CA . VAL B 1 73 ? -17.203 9.492 5.691 1 97.38 73 VAL B CA 1
ATOM 1756 C C . VAL B 1 73 ? -15.695 9.672 5.738 1 97.38 73 VAL B C 1
ATOM 1758 O O . VAL B 1 73 ? -14.938 8.75 5.426 1 97.38 73 VAL B O 1
ATOM 1761 N N . SER B 1 74 ? -15.25 10.891 6.051 1 97.69 74 SER B N 1
ATOM 1762 C CA . SER B 1 74 ? -13.82 11.18 6.145 1 97.69 74 SER B CA 1
ATOM 1763 C C . SER B 1 74 ? -13.25 10.719 7.484 1 97.69 74 SER B C 1
ATOM 1765 O O . SER B 1 74 ? -14 10.391 8.398 1 97.69 74 SER B O 1
ATOM 1767 N N . ILE B 1 75 ? -11.969 10.727 7.562 1 97.69 75 ILE B N 1
ATOM 1768 C CA . ILE B 1 75 ? -11.273 10.328 8.781 1 97.69 75 ILE B CA 1
ATOM 1769 C C . ILE B 1 75 ? -11.609 11.297 9.906 1 97.69 75 ILE B C 1
ATOM 1771 O O . ILE B 1 75 ? -11.648 10.906 11.078 1 97.69 75 ILE B O 1
ATOM 1775 N N . CYS B 1 76 ? -11.883 12.562 9.57 1 97 76 CYS B N 1
ATOM 1776 C CA . CYS B 1 76 ? -12.258 13.57 10.555 1 97 76 CYS B CA 1
ATOM 1777 C C . CYS B 1 76 ? -13.602 13.234 11.195 1 97 76 CYS B C 1
ATOM 1779 O O . CYS B 1 76 ? -13.781 13.422 12.398 1 97 76 CYS B O 1
ATOM 1781 N N . ASP B 1 77 ? -14.477 12.719 10.414 1 96.19 77 ASP B N 1
ATOM 1782 C CA . ASP B 1 77 ? -15.828 12.43 10.875 1 96.19 77 ASP B CA 1
ATOM 1783 C C . ASP B 1 77 ? -15.844 11.305 11.906 1 96.19 77 ASP B C 1
ATOM 1785 O O . ASP B 1 77 ? -16.734 11.234 12.75 1 96.19 77 ASP B O 1
ATOM 1789 N N . VAL B 1 78 ? -14.867 10.43 11.883 1 96.25 78 VAL B N 1
ATOM 1790 C CA . VAL B 1 78 ? -14.844 9.297 12.805 1 96.25 78 VAL B CA 1
ATOM 1791 C C . VAL B 1 78 ? -13.797 9.539 13.891 1 96.25 78 VAL B C 1
ATOM 1793 O O . VAL B 1 78 ? -13.477 8.633 14.664 1 96.25 78 VAL B O 1
ATOM 1796 N N . GLN B 1 79 ? -13.188 10.703 13.906 1 97.19 79 GLN B N 1
ATOM 1797 C CA . GLN B 1 79 ? -12.164 11.078 14.875 1 97.19 79 GLN B CA 1
ATOM 1798 C C . GLN B 1 79 ? -11 10.094 14.859 1 97.19 79 GLN B C 1
ATOM 1800 O O . GLN B 1 79 ? -10.523 9.68 15.914 1 97.19 79 GLN B O 1
ATOM 1805 N N . GLY B 1 80 ? -10.648 9.633 13.68 1 97.81 80 GLY B N 1
ATOM 1806 C CA . GLY B 1 80 ? -9.586 8.648 13.531 1 97.81 80 GLY B CA 1
ATOM 1807 C C . GLY B 1 80 ? -8.203 9.266 13.484 1 97.81 80 GLY B C 1
ATOM 1808 O O . GLY B 1 80 ? -8.062 10.477 13.289 1 97.81 80 GLY B O 1
ATOM 1809 N N . ASP B 1 81 ? -7.184 8.438 13.75 1 98.69 81 ASP B N 1
ATOM 1810 C CA . ASP B 1 81 ? -5.781 8.852 13.734 1 98.69 81 ASP B CA 1
ATOM 1811 C C . ASP B 1 81 ? -5.184 8.727 12.336 1 98.69 81 ASP B C 1
ATOM 1813 O O . ASP B 1 81 ? -5.707 7.988 11.5 1 98.69 81 ASP B O 1
ATOM 1817 N N . ILE B 1 82 ? -4.102 9.477 12.07 1 98.81 82 ILE B N 1
ATOM 1818 C CA . ILE B 1 82 ? -3.389 9.391 10.797 1 98.81 82 ILE B CA 1
ATOM 1819 C C . ILE B 1 82 ? -1.896 9.203 11.055 1 98.81 82 ILE B C 1
ATOM 1821 O O . ILE B 1 82 ? -1.318 9.875 11.914 1 98.81 82 ILE B O 1
ATOM 1825 N N . LEU B 1 83 ? -1.31 8.258 10.438 1 98.62 83 LEU B N 1
ATOM 1826 C CA . LEU B 1 83 ? 0.138 8.086 10.391 1 98.62 83 LEU B CA 1
ATOM 1827 C C . LEU B 1 83 ? 0.666 8.32 8.984 1 98.62 83 LEU B C 1
ATOM 1829 O O . LEU B 1 83 ? 0.323 7.578 8.055 1 98.62 83 LEU B O 1
ATOM 1833 N N . ILE B 1 84 ? 1.44 9.359 8.766 1 98.75 84 ILE B N 1
ATOM 1834 C CA . ILE B 1 84 ? 1.984 9.703 7.457 1 98.75 84 ILE B CA 1
ATOM 1835 C C . ILE B 1 84 ? 3.438 9.242 7.363 1 98.75 84 ILE B C 1
ATOM 1837 O O . ILE B 1 84 ? 4.277 9.648 8.172 1 98.75 84 ILE B O 1
ATOM 1841 N N . ILE B 1 85 ? 3.736 8.438 6.41 1 98.25 85 ILE B N 1
ATOM 1842 C CA . ILE B 1 85 ? 5.062 7.852 6.25 1 98.25 85 ILE B CA 1
ATOM 1843 C C . ILE B 1 85 ? 5.613 8.195 4.867 1 98.25 85 ILE B C 1
ATOM 1845 O O . ILE B 1 85 ? 4.996 7.879 3.85 1 98.25 85 ILE B O 1
ATOM 1849 N N . PRO B 1 86 ? 6.82 8.867 4.781 1 97.94 86 PRO B N 1
ATOM 1850 C CA . PRO B 1 86 ? 7.434 9.039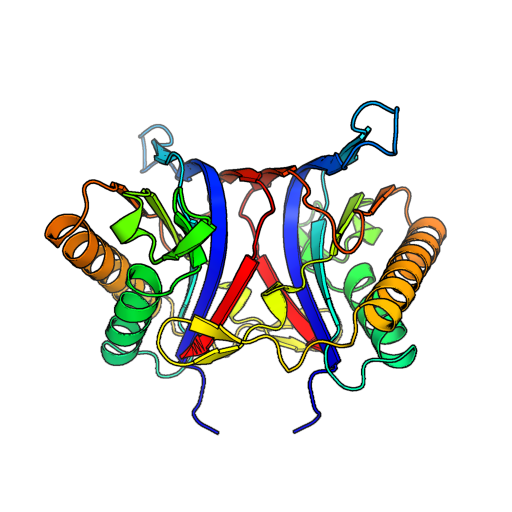 3.461 1 97.94 86 PRO B CA 1
ATOM 1851 C C . PRO B 1 86 ? 7.836 7.719 2.816 1 97.94 86 PRO B C 1
ATOM 1853 O O . PRO B 1 86 ? 8.453 6.871 3.465 1 97.94 86 PRO B O 1
ATOM 1856 N N . GLN B 1 87 ? 7.453 7.539 1.592 1 97.56 87 GLN B N 1
ATOM 1857 C CA . GLN B 1 87 ? 7.762 6.332 0.833 1 97.56 87 GLN B CA 1
ATOM 1858 C C . GLN B 1 87 ? 8.242 6.676 -0.575 1 97.56 87 GLN B C 1
ATOM 1860 O O . GLN B 1 87 ? 7.457 6.664 -1.524 1 97.56 87 GLN B O 1
ATOM 1865 N N . ALA B 1 88 ? 9.492 6.875 -0.751 1 97 88 ALA B N 1
ATOM 1866 C CA . ALA B 1 88 ? 10.086 7.277 -2.023 1 97 88 ALA B CA 1
ATOM 1867 C C . ALA B 1 88 ? 9.883 6.199 -3.084 1 97 88 ALA B C 1
ATOM 1869 O O . ALA B 1 88 ? 9.805 6.5 -4.277 1 97 88 ALA B O 1
ATOM 1870 N N . THR B 1 89 ? 9.703 5.004 -2.662 1 97.06 89 THR B N 1
ATOM 1871 C CA . THR B 1 89 ? 9.617 3.877 -3.584 1 97.06 89 THR B CA 1
ATOM 1872 C C . THR B 1 89 ? 8.32 3.932 -4.383 1 97.06 89 THR B C 1
ATOM 1874 O O . THR B 1 89 ? 8.195 3.295 -5.43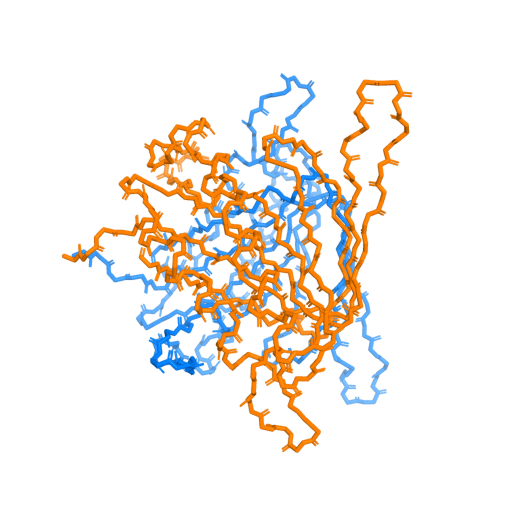 1 97.06 89 THR B O 1
ATOM 1877 N N . LEU B 1 90 ? 7.348 4.734 -3.961 1 98 90 LEU B N 1
ATOM 1878 C CA . LEU B 1 90 ? 6.094 4.906 -4.691 1 98 90 LEU B CA 1
ATOM 1879 C C . LEU B 1 90 ? 6.324 5.668 -5.992 1 98 90 LEU B C 1
ATOM 1881 O O . LEU B 1 90 ? 5.449 5.703 -6.859 1 98 90 LEU B O 1
ATOM 1885 N N . GLY B 1 91 ? 7.445 6.266 -6.137 1 97.69 91 GLY B N 1
ATOM 1886 C CA . GLY B 1 91 ? 7.789 6.953 -7.371 1 97.69 91 GLY B CA 1
ATOM 1887 C C . GLY B 1 91 ? 8.508 6.066 -8.367 1 97.69 91 GLY B C 1
ATOM 1888 O O . GLY B 1 91 ? 8.961 6.535 -9.414 1 97.69 91 GLY B O 1
ATOM 1889 N N . GLY B 1 92 ? 8.594 4.828 -8.117 1 97.25 92 GLY B N 1
ATOM 1890 C CA . GLY B 1 92 ? 9.352 3.902 -8.953 1 97.25 92 GLY B CA 1
ATOM 1891 C C . GLY B 1 92 ? 8.656 3.58 -10.258 1 97.25 92 GLY B C 1
ATOM 1892 O O . GLY B 1 92 ? 7.426 3.453 -10.305 1 97.25 92 GLY B O 1
ATOM 1893 N N . LYS B 1 93 ? 9.5 3.426 -11.25 1 96.06 93 LYS B N 1
ATOM 1894 C CA . LYS B 1 93 ? 9.055 2.904 -12.539 1 96.06 93 LYS B CA 1
ATOM 1895 C C . LYS B 1 93 ? 9.844 1.653 -12.922 1 96.06 93 LYS B C 1
ATOM 1897 O O . LYS B 1 93 ? 11.07 1.632 -12.828 1 96.06 93 LYS B O 1
ATOM 1902 N N . LEU B 1 94 ? 9.086 0.706 -13.328 1 96.19 94 LEU B N 1
ATOM 1903 C CA . LEU B 1 94 ? 9.703 -0.57 -13.672 1 96.19 94 LEU B CA 1
ATOM 1904 C C . LEU B 1 94 ? 10.391 -0.495 -15.023 1 96.19 94 LEU B C 1
ATOM 1906 O O . LEU B 1 94 ? 9.789 -0.07 -16.016 1 96.19 94 LEU B O 1
ATOM 1910 N N . LYS B 1 95 ? 11.633 -0.811 -15.094 1 95.69 95 LYS B N 1
ATOM 1911 C CA . LYS B 1 95 ? 12.43 -1.043 -16.281 1 95.69 95 LYS B CA 1
ATOM 1912 C C . LYS B 1 95 ? 13.07 -2.428 -16.266 1 95.69 95 LYS B C 1
ATOM 1914 O O . LYS B 1 95 ? 14.039 -2.652 -15.531 1 95.69 95 LYS B O 1
ATOM 1919 N N . GLY B 1 96 ? 12.508 -3.326 -17.141 1 95.38 96 GLY B N 1
ATOM 1920 C CA . GLY B 1 96 ? 12.898 -4.719 -16.984 1 95.38 96 GLY B CA 1
ATOM 1921 C C . GLY B 1 96 ? 12.477 -5.312 -15.656 1 95.38 96 GLY B C 1
ATOM 1922 O O . GLY B 1 96 ? 11.281 -5.371 -15.352 1 95.38 96 GLY B O 1
ATOM 1923 N N . LYS B 1 97 ? 13.477 -5.727 -14.883 1 96.62 97 LYS B N 1
ATOM 1924 C CA . LYS B 1 97 ? 13.203 -6.344 -13.586 1 96.62 97 LYS B CA 1
ATOM 1925 C C . LYS B 1 97 ? 13.523 -5.387 -12.445 1 96.62 97 LYS B C 1
ATOM 1927 O O . LYS B 1 97 ? 13.328 -5.723 -11.273 1 96.62 97 LYS B O 1
ATOM 1932 N N . ALA B 1 98 ? 13.922 -4.172 -12.836 1 96.88 98 ALA B N 1
ATOM 1933 C CA . ALA B 1 98 ? 14.398 -3.24 -11.82 1 96.88 98 ALA B CA 1
ATOM 1934 C C . ALA B 1 98 ? 13.531 -1.983 -11.781 1 96.88 98 ALA B C 1
ATOM 1936 O O . ALA B 1 98 ? 12.992 -1.562 -12.805 1 96.88 98 ALA B O 1
ATOM 1937 N N . MET B 1 99 ? 13.477 -1.387 -10.562 1 96.44 99 MET B N 1
ATOM 1938 C CA . MET B 1 99 ? 12.789 -0.11 -10.398 1 96.44 99 MET B CA 1
ATOM 1939 C C . MET B 1 99 ? 13.758 1.057 -10.555 1 96.44 99 MET B C 1
ATOM 1941 O O . MET B 1 99 ? 14.883 1.003 -10.07 1 96.44 99 MET B O 1
ATOM 1945 N N . GLN B 1 100 ? 13.227 2.07 -11.289 1 97.44 100 GLN B N 1
ATOM 1946 C CA . GLN B 1 100 ? 13.953 3.334 -11.398 1 97.44 100 GLN B CA 1
ATOM 1947 C C . GLN B 1 100 ? 13.164 4.477 -10.766 1 97.44 100 GLN B C 1
ATOM 1949 O O . GLN B 1 100 ? 11.938 4.523 -10.859 1 97.44 100 GLN B O 1
ATOM 1954 N N . TYR B 1 101 ? 13.859 5.445 -10.18 1 97 101 TYR B N 1
ATOM 1955 C CA . TYR B 1 101 ? 13.203 6.465 -9.375 1 97 101 TYR B CA 1
ATOM 1956 C C . TYR B 1 101 ? 13.5 7.859 -9.906 1 97 101 TYR B C 1
ATOM 1958 O O . TYR B 1 101 ? 13.602 8.82 -9.133 1 97 101 TYR B O 1
ATOM 1966 N N . HIS B 1 102 ? 13.531 7.996 -11.125 1 96.88 102 HIS B N 1
ATOM 1967 C CA . HIS B 1 102 ? 13.945 9.242 -11.758 1 96.88 102 HIS B CA 1
ATOM 1968 C C . HIS B 1 102 ? 12.875 10.312 -11.641 1 96.88 102 HIS B C 1
ATOM 1970 O O . HIS B 1 102 ? 13.148 11.5 -11.812 1 96.88 102 HIS B O 1
ATOM 1976 N N . MET B 1 103 ? 11.727 9.938 -11.352 1 96.31 103 MET B N 1
ATOM 1977 C CA . MET B 1 103 ? 10.625 10.898 -11.328 1 96.31 103 MET B CA 1
ATOM 1978 C C . MET B 1 103 ? 10.5 11.555 -9.961 1 96.31 103 MET B C 1
ATOM 1980 O O . MET B 1 103 ? 9.758 12.523 -9.789 1 96.31 103 MET B O 1
ATOM 1984 N N . ASN B 1 104 ? 11.203 11.047 -8.977 1 97.94 104 ASN B N 1
ATOM 1985 C CA . ASN B 1 104 ? 11.148 11.617 -7.637 1 97.94 104 ASN B CA 1
ATOM 1986 C C . ASN B 1 104 ? 11.75 13.016 -7.594 1 97.94 104 ASN B C 1
ATOM 1988 O O . ASN B 1 104 ? 12.719 13.297 -8.297 1 97.94 104 ASN B O 1
ATOM 1992 N N . VAL B 1 105 ? 11.258 13.828 -6.77 1 98.06 105 VAL B N 1
ATOM 1993 C CA . VAL B 1 105 ? 11.93 15.086 -6.477 1 98.06 105 VAL B CA 1
ATOM 1994 C C . VAL B 1 105 ? 13.25 14.82 -5.762 1 98.06 105 VAL B C 1
ATOM 1996 O O . VAL B 1 105 ? 13.5 13.703 -5.301 1 98.06 105 VAL B O 1
ATOM 1999 N N . ASP B 1 106 ? 14.055 15.867 -5.77 1 97.25 106 ASP B N 1
ATOM 2000 C CA . ASP B 1 106 ? 15.289 15.695 -5.012 1 97.25 106 ASP B CA 1
ATOM 2001 C C . ASP B 1 106 ? 15.008 15.578 -3.516 1 97.25 106 ASP B C 1
ATOM 2003 O O . ASP B 1 106 ? 13.938 15.984 -3.047 1 97.25 106 ASP B O 1
ATOM 2007 N N . LYS B 1 107 ? 15.969 15.125 -2.811 1 96.75 107 LYS B N 1
ATOM 2008 C CA . LYS B 1 107 ? 15.805 14.766 -1.405 1 96.75 107 LYS B CA 1
ATOM 2009 C C . LYS B 1 107 ? 15.469 15.992 -0.558 1 96.75 107 LYS B C 1
ATOM 2011 O O . LYS B 1 107 ? 14.602 15.93 0.317 1 96.75 107 LYS B O 1
ATOM 2016 N N . THR B 1 108 ? 16.109 17.094 -0.817 1 98 108 THR B N 1
ATOM 2017 C CA . THR B 1 108 ? 15.93 18.312 -0.024 1 98 108 THR B CA 1
ATOM 2018 C C . THR B 1 108 ? 14.508 18.844 -0.186 1 98 108 THR B C 1
ATOM 2020 O O . THR B 1 108 ? 13.82 19.094 0.803 1 98 108 THR B O 1
ATOM 2023 N N . LEU B 1 109 ? 14.148 18.969 -1.434 1 98.5 109 LEU B N 1
ATOM 2024 C CA . LEU B 1 109 ? 12.789 19.453 -1.695 1 98.5 109 LEU B CA 1
ATOM 2025 C C . LEU B 1 109 ? 11.758 18.469 -1.148 1 98.5 109 LEU B C 1
ATOM 2027 O O . LEU B 1 109 ? 10.773 18.875 -0.536 1 98.5 109 LEU B O 1
ATOM 2031 N N . GLY B 1 110 ? 11.938 17.172 -1.387 1 98.5 110 GLY B N 1
ATOM 2032 C CA . GLY B 1 110 ? 11.023 16.156 -0.881 1 98.5 110 GLY B CA 1
ATOM 2033 C C . GLY B 1 110 ? 10.82 16.234 0.62 1 98.5 110 GLY B C 1
ATOM 2034 O O . GLY B 1 110 ? 9.695 16.141 1.104 1 98.5 110 GLY B O 1
ATOM 2035 N N . G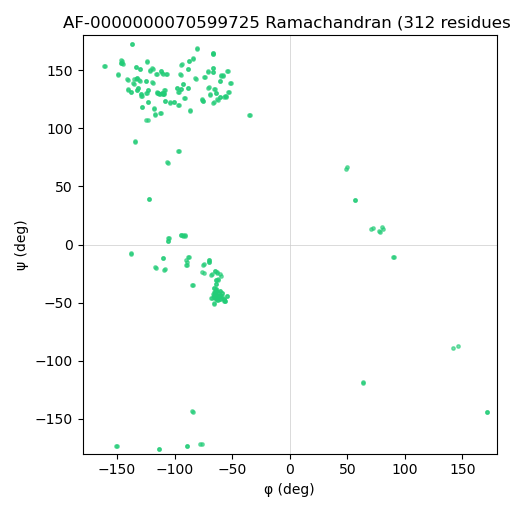LU B 1 111 ? 11.898 16.406 1.334 1 98.5 111 GLU B N 1
ATOM 2036 C CA . GLU B 1 111 ? 11.82 16.484 2.789 1 98.5 111 GLU B CA 1
ATOM 2037 C C . GLU B 1 111 ? 11.055 17.734 3.23 1 98.5 111 GLU B C 1
ATOM 2039 O O . GLU B 1 111 ? 10.219 17.672 4.137 1 98.5 111 GLU B O 1
ATOM 2044 N N . ALA B 1 112 ? 11.336 18.844 2.602 1 98.88 112 ALA B N 1
ATOM 2045 C CA . ALA B 1 112 ? 10.633 20.078 2.928 1 98.88 112 ALA B CA 1
ATOM 2046 C C . ALA B 1 112 ? 9.133 19.938 2.68 1 98.88 112 ALA B C 1
ATOM 2048 O O . ALA B 1 112 ? 8.312 20.328 3.518 1 98.88 112 ALA B O 1
ATOM 2049 N N . LEU B 1 113 ? 8.789 19.375 1.495 1 98.94 113 LEU B N 1
ATOM 2050 C CA . LEU B 1 113 ? 7.387 19.188 1.148 1 98.94 113 LEU B CA 1
ATOM 2051 C C . LEU B 1 113 ? 6.715 18.219 2.102 1 98.94 113 LEU B C 1
ATOM 2053 O O . LEU B 1 113 ? 5.551 18.391 2.469 1 98.94 113 LEU B O 1
ATOM 2057 N N . TYR B 1 114 ? 7.477 17.266 2.529 1 98.88 114 TYR B N 1
ATOM 2058 C CA . TYR B 1 114 ? 6.953 16.281 3.477 1 98.88 114 TYR B CA 1
ATOM 2059 C C . TYR B 1 114 ? 6.598 16.938 4.801 1 98.88 114 TYR B C 1
ATOM 2061 O O . TYR B 1 114 ? 5.52 16.703 5.352 1 98.88 114 TYR B O 1
ATOM 2069 N N . HIS B 1 115 ? 7.43 17.719 5.281 1 98.88 115 HIS B N 1
ATOM 2070 C CA . HIS B 1 115 ? 7.168 18.422 6.535 1 98.88 115 HIS B CA 1
ATOM 2071 C C . HIS B 1 115 ? 5.957 19.328 6.414 1 98.88 115 HIS B C 1
ATOM 2073 O O . HIS B 1 115 ? 5.141 19.422 7.336 1 98.88 115 HIS B O 1
ATOM 2079 N N . ARG B 1 116 ? 5.887 19.984 5.289 1 98.88 116 ARG B N 1
ATOM 2080 C CA . ARG B 1 116 ? 4.742 20.859 5.059 1 98.88 116 ARG B CA 1
ATOM 2081 C C . ARG B 1 116 ? 3.443 20.062 4.996 1 98.88 116 ARG B C 1
ATOM 2083 O O . ARG B 1 116 ? 2.402 20.531 5.469 1 98.88 116 ARG B O 1
ATOM 2090 N N . LEU B 1 117 ? 3.502 18.922 4.402 1 98.94 117 LEU B N 1
ATOM 2091 C CA . LEU B 1 117 ? 2.324 18.062 4.348 1 98.94 117 LEU B CA 1
ATOM 2092 C C . LEU B 1 117 ? 1.89 17.641 5.75 1 98.94 117 LEU B C 1
ATOM 2094 O O . LEU B 1 117 ? 0.708 17.734 6.09 1 98.94 117 LEU B O 1
ATOM 2098 N N . CYS B 1 118 ? 2.848 17.188 6.559 1 98.88 118 CYS B N 1
ATOM 2099 C CA . CYS B 1 118 ? 2.547 16.781 7.926 1 98.88 118 CYS B CA 1
ATOM 2100 C C . CYS B 1 118 ? 1.903 17.922 8.703 1 98.88 118 CYS B C 1
ATOM 2102 O O . CYS B 1 118 ? 0.892 17.719 9.375 1 98.88 118 CYS B O 1
ATOM 2104 N N . GLN B 1 119 ? 2.5 19.062 8.594 1 98.81 119 GLN B N 1
ATOM 2105 C CA . GLN B 1 119 ? 1.971 20.219 9.297 1 98.81 119 GLN B CA 1
ATOM 2106 C C . GLN B 1 119 ? 0.575 20.578 8.789 1 98.81 119 GLN B C 1
ATOM 2108 O O . GLN B 1 119 ? -0.312 20.906 9.586 1 98.81 119 GLN B O 1
ATOM 2113 N N . GLY B 1 120 ? 0.429 20.578 7.457 1 98.75 120 GLY B N 1
ATOM 2114 C CA . GLY B 1 120 ? -0.869 20.891 6.875 1 98.75 120 GLY B CA 1
ATOM 2115 C C . GLY B 1 120 ? -1.965 19.938 7.332 1 98.75 120 GLY B C 1
ATOM 2116 O O . GLY B 1 120 ? -3.059 20.375 7.695 1 98.75 120 GLY B O 1
ATOM 2117 N N . VAL B 1 121 ? -1.685 18.656 7.352 1 98.81 121 VAL B N 1
ATOM 2118 C CA . VAL B 1 121 ? -2.664 17.672 7.777 1 98.81 121 VAL B CA 1
ATOM 2119 C C . VAL B 1 121 ? -2.965 17.844 9.266 1 98.81 121 VAL B C 1
ATOM 2121 O O . VAL B 1 121 ? -4.125 17.781 9.68 1 98.81 121 VAL B O 1
ATOM 2124 N N . ARG B 1 122 ? -1.934 18.062 10.094 1 98.62 122 ARG B N 1
ATOM 2125 C CA . ARG B 1 122 ? -2.119 18.266 11.523 1 98.62 122 ARG B CA 1
ATOM 2126 C C . ARG B 1 122 ? -3.062 19.438 11.789 1 98.62 122 ARG B C 1
ATOM 2128 O O . ARG B 1 122 ? -4.012 19.312 12.57 1 98.62 122 ARG B O 1
ATOM 2135 N N . THR B 1 123 ? -2.789 20.516 11.125 1 98.31 123 THR B N 1
ATOM 2136 C CA . THR B 1 123 ? -3.592 21.719 11.305 1 98.31 123 THR B CA 1
ATOM 2137 C C . THR B 1 123 ? -5.043 21.469 10.906 1 98.31 123 THR B C 1
ATOM 2139 O O . THR B 1 123 ? -5.965 21.875 11.625 1 98.31 123 THR B O 1
ATOM 2142 N N . ALA B 1 124 ? -5.195 20.812 9.789 1 97.62 124 ALA B N 1
ATOM 2143 C CA . ALA B 1 124 ? -6.543 20.531 9.297 1 97.62 124 ALA B CA 1
ATOM 2144 C C . ALA B 1 124 ? -7.309 19.625 10.25 1 97.62 124 ALA B C 1
ATOM 2146 O O . ALA B 1 124 ? -8.484 19.859 10.531 1 97.62 124 ALA B O 1
ATOM 2147 N N . ILE B 1 125 ? -6.656 18.578 10.758 1 97.81 125 ILE B N 1
ATOM 2148 C CA . ILE B 1 125 ? -7.297 17.609 11.641 1 97.81 125 ILE B CA 1
ATOM 2149 C C . ILE B 1 125 ? -7.621 18.266 12.977 1 97.81 125 ILE B C 1
ATOM 2151 O O . ILE B 1 125 ? -8.734 18.141 13.492 1 97.81 125 ILE B O 1
ATOM 2155 N N . GLU B 1 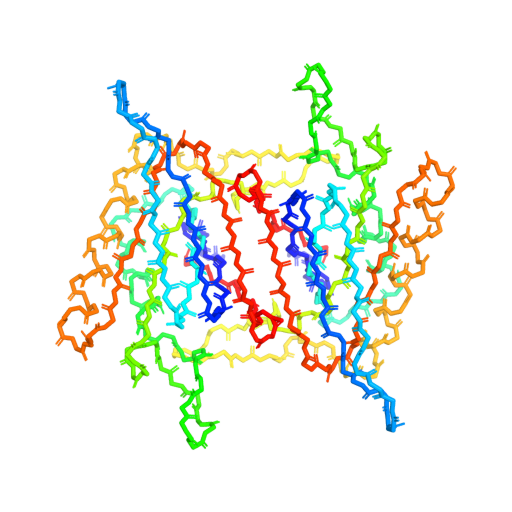126 ? -6.699 19.016 13.586 1 97 126 GLU B N 1
ATOM 2156 C CA . GLU B 1 126 ? -6.867 19.656 14.883 1 97 126 GLU B CA 1
ATOM 2157 C C . GLU B 1 126 ? -8.039 20.641 14.859 1 97 126 GLU B C 1
ATOM 2159 O O . GLU B 1 126 ? -8.672 20.875 15.883 1 97 126 GLU B O 1
ATOM 2164 N N . ALA B 1 127 ? -8.352 21.141 13.758 1 97.19 127 ALA B N 1
ATOM 2165 C CA . ALA B 1 127 ? -9.406 22.156 13.625 1 97.19 127 ALA B CA 1
ATOM 2166 C C . ALA B 1 127 ? -10.789 21.516 13.727 1 97.19 127 ALA B C 1
ATOM 2168 O O . ALA B 1 127 ? -11.758 22.172 14.086 1 97.19 127 ALA B O 1
ATOM 2169 N N . VAL B 1 128 ? -10.898 20.234 13.43 1 96.56 128 VAL B N 1
ATOM 2170 C CA . VAL B 1 128 ? -12.25 19.734 13.242 1 96.56 128 VAL B CA 1
ATOM 2171 C C . VAL B 1 128 ? -12.398 18.375 13.922 1 96.56 128 VAL B C 1
ATOM 2173 O O . VAL B 1 128 ? -13.492 17.797 13.961 1 96.56 128 VAL B O 1
ATOM 2176 N N . SER B 1 129 ? -11.312 17.781 14.414 1 95.44 129 SER B N 1
ATOM 2177 C CA . SER B 1 129 ? -11.32 16.422 14.922 1 95.44 129 SER B CA 1
ATOM 2178 C C . SER B 1 129 ? -10.359 16.266 16.094 1 95.44 129 SER B C 1
ATOM 2180 O O . SER B 1 129 ? -9.414 17.047 16.25 1 95.44 129 SER B O 1
ATOM 2182 N N . SER B 1 130 ? -10.594 15.234 16.938 1 97.44 130 SER B N 1
ATOM 2183 C CA . SER B 1 130 ? -9.695 14.922 18.047 1 97.44 130 SER B CA 1
ATOM 2184 C C . SER B 1 130 ? -8.68 13.852 17.641 1 97.44 130 SER B C 1
ATOM 2186 O O . SER B 1 130 ? -7.93 13.359 18.484 1 97.44 130 SER B O 1
ATOM 2188 N N . GLY B 1 131 ? -8.625 13.508 16.453 1 97.25 131 GLY B N 1
ATOM 2189 C CA . GLY B 1 131 ? -7.68 12.516 15.969 1 97.25 131 GLY B CA 1
ATOM 2190 C C . GLY B 1 131 ? -6.234 12.977 16.062 1 97.25 131 GLY B C 1
ATOM 2191 O O . GLY B 1 131 ? -5.949 14.164 15.938 1 97.25 131 GLY B O 1
ATOM 2192 N N . ASN B 1 132 ? -5.336 12 16.203 1 98 132 ASN B N 1
ATOM 2193 C CA . ASN B 1 132 ? -3.906 12.273 16.25 1 98 132 ASN B CA 1
ATOM 2194 C C . ASN B 1 132 ? -3.254 12.109 14.891 1 98 132 ASN B C 1
ATOM 2196 O O . ASN B 1 132 ? -3.666 11.25 14.102 1 98 132 ASN B O 1
ATOM 2200 N N . VAL B 1 133 ? -2.26 12.945 14.695 1 98.75 133 VAL B N 1
ATOM 2201 C CA . VAL B 1 133 ? -1.438 12.812 13.5 1 98.75 133 VAL B CA 1
ATOM 2202 C C . VAL B 1 133 ? 0.005 12.508 13.891 1 98.75 133 VAL B C 1
ATOM 2204 O O . VAL B 1 133 ? 0.62 13.258 14.656 1 98.75 133 VAL B O 1
ATOM 2207 N N . LYS B 1 134 ? 0.452 11.391 13.492 1 98.5 134 LYS B N 1
ATOM 2208 C CA . LYS B 1 134 ? 1.853 11.008 13.656 1 98.5 134 LYS B CA 1
ATOM 2209 C C . LYS B 1 134 ? 2.568 10.961 12.305 1 98.5 134 LYS B C 1
ATOM 2211 O O . LYS B 1 134 ? 1.949 10.68 11.281 1 98.5 134 LYS B O 1
ATOM 2216 N N . CYS B 1 135 ? 3.861 11.297 12.336 1 98.06 135 CYS B N 1
ATOM 2217 C CA . CYS B 1 135 ? 4.641 11.367 11.102 1 98.06 135 CYS B CA 1
ATOM 2218 C C . CYS B 1 135 ? 5.949 10.594 11.242 1 98.06 135 CYS B C 1
ATOM 2220 O O . CYS B 1 135 ? 6.574 10.609 12.305 1 98.06 135 CYS B O 1
ATOM 2222 N N . GLY B 1 136 ? 6.328 9.922 10.172 1 97 136 GLY B N 1
ATOM 2223 C CA . GLY B 1 136 ? 7.641 9.305 10.109 1 97 136 GLY B CA 1
ATOM 2224 C C . GLY B 1 136 ? 8.758 10.297 9.82 1 97 136 GLY B C 1
ATOM 2225 O O . GLY B 1 136 ? 8.539 11.508 9.867 1 97 136 GLY B O 1
ATOM 2226 N N . VAL B 1 137 ? 9.93 9.703 9.586 1 95.31 137 VAL B N 1
ATOM 2227 C CA . VAL B 1 137 ? 11.117 10.5 9.297 1 95.31 137 VAL B CA 1
ATOM 2228 C C . VAL B 1 137 ? 11.516 10.328 7.836 1 95.31 137 VAL B C 1
ATOM 2230 O O . VAL B 1 137 ? 11.648 9.203 7.355 1 95.31 137 VAL B O 1
ATOM 2233 N N . TYR B 1 138 ? 11.727 11.445 7.133 1 96.44 138 TYR B N 1
ATOM 2234 C CA . TYR B 1 138 ? 12.07 11.422 5.719 1 96.44 138 TYR B CA 1
ATOM 2235 C C . TYR B 1 138 ? 13.477 10.859 5.508 1 96.44 138 TYR B C 1
ATOM 2237 O O . TYR B 1 138 ? 14.422 11.258 6.195 1 96.44 138 TYR B O 1
ATOM 2245 N N . GLY B 1 139 ? 13.586 9.891 4.602 1 92.06 139 GLY B N 1
ATOM 2246 C CA . GLY B 1 139 ? 14.883 9.367 4.195 1 92.06 139 GLY B CA 1
ATOM 2247 C C . GLY B 1 139 ? 15.461 8.359 5.176 1 92.06 139 GLY B C 1
ATOM 2248 O O . GLY B 1 139 ? 16.656 8.078 5.148 1 92.06 139 GLY B O 1
ATOM 2249 N N . ALA B 1 140 ? 14.656 7.855 6.078 1 89.31 140 ALA B N 1
ATOM 2250 C CA . ALA B 1 140 ? 15.133 6.906 7.082 1 89.31 140 ALA B CA 1
ATOM 2251 C C . ALA B 1 140 ? 14.375 5.586 7 1 89.31 140 ALA B C 1
ATOM 2253 O O . ALA B 1 140 ? 13.219 5.555 6.555 1 89.31 140 ALA B O 1
ATOM 2254 N N . ARG B 1 141 ? 15.133 4.586 7.375 1 87.5 141 ARG B N 1
ATOM 2255 C CA . ARG B 1 141 ? 14.445 3.305 7.535 1 87.5 141 ARG B CA 1
ATOM 2256 C C . ARG B 1 141 ? 13.539 3.316 8.758 1 87.5 141 ARG B C 1
ATOM 2258 O O . ARG B 1 141 ? 13.93 3.809 9.82 1 87.5 141 ARG B O 1
ATOM 2265 N N . GLN B 1 142 ? 12.383 2.84 8.609 1 91.38 142 GLN B N 1
ATOM 2266 C CA . GLN B 1 142 ? 11.367 2.818 9.656 1 91.38 142 GLN B CA 1
ATOM 2267 C C . GLN B 1 142 ? 10.578 1.513 9.633 1 91.38 142 GLN B C 1
ATOM 2269 O O . GLN B 1 142 ? 10.203 1.029 8.562 1 91.38 142 GLN B O 1
ATOM 2274 N N . ILE B 1 143 ? 10.398 0.903 10.828 1 94.12 143 ILE B N 1
ATOM 2275 C CA . ILE B 1 143 ? 9.75 -0.395 10.961 1 94.12 143 ILE B CA 1
ATOM 2276 C C . ILE B 1 143 ? 8.273 -0.199 11.297 1 94.12 143 ILE B C 1
ATOM 2278 O O . ILE B 1 143 ? 7.934 0.377 12.336 1 94.12 143 ILE B O 1
ATOM 2282 N N . LEU B 1 144 ? 7.449 -0.694 10.438 1 97.56 144 LEU B N 1
ATOM 2283 C CA . LEU B 1 144 ? 6.012 -0.483 10.57 1 97.56 144 LEU B CA 1
ATOM 2284 C C . LEU B 1 144 ? 5.301 -1.786 10.922 1 97.56 144 LEU B C 1
ATOM 2286 O O . LEU B 1 144 ? 5.57 -2.826 10.32 1 97.56 144 LEU B O 1
ATOM 2290 N N . SER B 1 145 ? 4.492 -1.743 11.914 1 97.75 145 SER B N 1
ATOM 2291 C CA . SER B 1 145 ? 3.521 -2.789 12.227 1 97.75 145 SER B CA 1
ATOM 2292 C C . SER B 1 145 ? 2.092 -2.275 12.086 1 97.75 145 SER B C 1
ATOM 2294 O O . SER B 1 145 ? 1.76 -1.2 12.586 1 97.75 145 SER B O 1
ATOM 2296 N N . THR B 1 146 ? 1.325 -3.025 11.383 1 97.62 146 THR B N 1
ATOM 2297 C CA . THR B 1 146 ? -0.044 -2.574 11.164 1 97.62 146 THR B CA 1
ATOM 2298 C C . THR B 1 146 ? -1.032 -3.719 11.367 1 97.62 146 THR B C 1
ATOM 2300 O O . THR B 1 146 ? -0.768 -4.852 10.969 1 97.62 146 THR B O 1
ATOM 2303 N N . ASP B 1 147 ? -2.113 -3.434 12.016 1 97.5 147 ASP B N 1
ATOM 2304 C CA . ASP B 1 147 ? -3.297 -4.285 12.086 1 97.5 147 ASP B CA 1
ATOM 2305 C C . ASP B 1 147 ? -4.477 -3.645 11.352 1 97.5 147 ASP B C 1
ATOM 2307 O O . ASP B 1 147 ? -4.812 -2.486 11.602 1 97.5 147 ASP B O 1
ATOM 2311 N N . THR B 1 148 ? -5.105 -4.461 10.461 1 96.06 148 THR B N 1
ATOM 2312 C CA . THR B 1 148 ? -6.168 -3.889 9.648 1 96.06 148 THR B CA 1
ATOM 2313 C C . THR B 1 148 ? -7.465 -4.676 9.82 1 96.06 148 THR B C 1
ATOM 2315 O O . THR B 1 148 ? -7.461 -5.77 10.391 1 96.06 148 THR B O 1
ATOM 2318 N N . ASN B 1 149 ? -8.641 -4.047 9.516 1 87.88 149 ASN B N 1
ATOM 2319 C CA . ASN B 1 149 ? -9.906 -4.711 9.219 1 87.88 149 ASN B CA 1
ATOM 2320 C C . ASN B 1 149 ? -10.234 -4.66 7.73 1 87.88 149 ASN B C 1
ATOM 2322 O O . ASN B 1 149 ? -11.141 -3.928 7.316 1 87.88 149 ASN B O 1
ATOM 2326 N N . GLY B 1 150 ? -9.648 -5.258 6.918 1 76.88 150 GLY B N 1
ATOM 2327 C CA . GLY B 1 150 ? -9.836 -5.172 5.477 1 76.88 150 GLY B CA 1
ATOM 2328 C C . GLY B 1 150 ? -8.531 -5.262 4.703 1 76.88 150 GLY B C 1
ATOM 2329 O O . GLY B 1 150 ? -7.734 -6.176 4.918 1 76.88 150 GLY B O 1
ATOM 2330 N N . PRO B 1 151 ? -7.551 -4.543 4.219 1 79.62 151 PRO B N 1
ATOM 2331 C CA . PRO B 1 151 ? -6.797 -3.314 4.469 1 79.62 151 PRO B CA 1
ATOM 2332 C C . PRO B 1 151 ? -7.414 -2.094 3.791 1 79.62 151 PRO B C 1
ATOM 2334 O O . PRO B 1 151 ? -7.086 -0.958 4.137 1 79.62 151 PRO B O 1
ATOM 2337 N N . TYR B 1 152 ? -8.336 -2.348 2.875 1 93.56 152 TYR B N 1
ATOM 2338 C CA . TYR B 1 152 ? -8.992 -1.225 2.211 1 93.56 152 TYR B CA 1
ATOM 2339 C C . TYR B 1 152 ? -7.965 -0.215 1.712 1 93.56 152 TYR B C 1
ATOM 2341 O O . TYR B 1 152 ? -7.969 0.943 2.137 1 93.56 152 TYR B O 1
ATOM 2349 N N . THR B 1 153 ? -7.105 -0.593 0.739 1 97.06 153 THR B N 1
ATOM 2350 C CA . THR B 1 153 ? -5.953 0.151 0.239 1 97.06 153 THR B CA 1
ATOM 2351 C C . THR B 1 153 ? -6.32 0.94 -1.014 1 97.06 153 THR B C 1
ATOM 2353 O O . THR B 1 153 ? -6.918 0.394 -1.944 1 97.06 153 THR B O 1
ATOM 2356 N N . HIS B 1 154 ? -5.977 2.254 -1.094 1 98.12 154 HIS B N 1
ATOM 2357 C CA . HIS B 1 154 ? -6.285 3.121 -2.225 1 98.12 154 HIS B CA 1
ATOM 2358 C C . HIS B 1 154 ? -5.043 3.867 -2.703 1 98.12 154 HIS B C 1
ATOM 2360 O O . HIS B 1 154 ? -4.133 4.133 -1.914 1 98.12 154 HIS B O 1
ATOM 2366 N N . ILE B 1 155 ? -5.055 4.168 -3.979 1 98.38 155 ILE B N 1
ATOM 2367 C CA . ILE B 1 155 ? -4.043 5.031 -4.586 1 98.38 155 ILE B CA 1
ATOM 2368 C C . ILE B 1 155 ? -4.668 6.375 -4.953 1 98.38 155 ILE B C 1
ATOM 2370 O O . ILE B 1 155 ? -5.762 6.422 -5.523 1 98.38 155 ILE B O 1
ATOM 2374 N N . VAL B 1 156 ? -4.012 7.473 -4.547 1 98.12 156 VAL B N 1
ATOM 2375 C CA . VAL B 1 156 ? -4.418 8.828 -4.914 1 98.12 156 VAL B CA 1
ATOM 2376 C C . VAL B 1 156 ? -3.25 9.555 -5.578 1 98.12 156 VAL B C 1
ATOM 2378 O O . VAL B 1 156 ? -2.133 9.555 -5.055 1 98.12 156 VAL B O 1
ATOM 2381 N N . GLU B 1 157 ? -3.543 10.141 -6.703 1 97.06 157 GLU B N 1
ATOM 2382 C CA . GLU B 1 157 ? -2.541 10.922 -7.426 1 97.06 157 GLU B CA 1
ATOM 2383 C C . GLU B 1 157 ? -3.035 12.336 -7.699 1 97.06 157 GLU B C 1
ATOM 2385 O O . GLU B 1 157 ? -4.227 12.555 -7.93 1 97.06 157 GLU B O 1
ATOM 2390 N N . VAL B 1 158 ? -2.121 13.227 -7.562 1 97.06 158 VAL B N 1
ATOM 2391 C CA . VAL B 1 158 ? -2.451 14.609 -7.902 1 97.06 158 VAL B CA 1
ATOM 2392 C C . VAL B 1 158 ? -1.471 15.125 -8.953 1 97.06 158 VAL B C 1
ATOM 2394 O O . VAL B 1 158 ? -0.328 14.672 -9.023 1 97.06 158 VAL B O 1
#

Secondary structure (DSSP, 8-state):
-PPP-EEEEEEEESEEEEEEPPPTTSPPEEEEESSEEEEEEEEBTT--HHHHHHHHHHHHH---EE-TTS-EE-TTTTT-EEEEEE-GGGG-EEETTEEE-TTBPPHHHHHHHHHHHHHHHHHHHHHH----EEE--TTS--EEEEE-SS--EEEEE-/-PPP-EEEEEEEESEEEEEEPPPTTSPPEEEEESSEEEEEEEEBTT--HHHHHHHHHHHHH---EE-TTS-EE-TTTTT-EEEEEE-GGGG-EEETTEEE-TTBPPHHHHHHHHHHHHHHHHHHHHHH----EEE--TTS--EEEEE-SS--EEEEE-

Nearest PDB structures (foldseek):
  5xaq-assembly1_B  TM=9.150E-01  e=2.184E-20  Mus musculus
  3ko4-assembly2_C  TM=8.857E-01  e=5.531E-12  Plasmodium falciparum 3D7
  3lmu-assembly1_A  TM=8.732E-01  e=2.569E-11  Plasmodium falciparum 3D7
  3kod-assembly2_C  TM=8.706E-01  e=3.714E-11  Plasmodium falciparum 3D7
  4nbj-assembly4_G  TM=8.970E-01  e=9.332E-11  Plasmodium falciparum 3D7

Solvent-accessible surface area (backbone atoms only — not comparable to full-atom values): 16172 Å² total; per-residue (Å²): 128,87,74,61,17,32,40,36,43,39,28,42,27,51,28,35,36,37,39,40,66,43,55,92,94,41,73,61,44,76,47,71,42,51,47,26,36,42,34,35,36,25,51,18,50,86,47,47,72,68,46,35,52,53,49,34,51,47,67,54,48,31,32,82,35,68,47,96,82,69,43,70,31,22,42,46,77,68,44,28,20,38,38,40,35,70,32,68,48,56,40,37,41,79,55,91,47,37,72,42,58,81,44,35,42,56,70,70,60,41,44,53,49,48,52,52,31,54,51,47,38,42,54,57,38,61,73,72,25,83,31,52,69,46,71,60,60,73,96,54,70,30,34,35,35,40,34,24,81,37,41,67,44,35,61,47,75,73,128,86,74,62,18,31,40,36,42,37,29,42,27,51,28,37,38,37,39,39,68,43,54,94,94,42,73,61,45,76,48,71,43,52,46,26,35,43,35,34,36,24,51,18,49,87,47,49,71,67,45,36,52,53,50,32,50,45,69,55,47,31,34,80,34,67,47,97,82,68,44,69,31,23,42,44,77,68,44,27,20,38,38,41,34,69,33,70,48,56,40,36,40,80,55,93,48,36,71,42,59,82,44,35,44,56,70,68,60,41,45,54,50,48,52,49,30,53,51,48,39,40,54,56,36,61,72,72,26,85,28,52,70,46,71,61,60,73,96,54,70,28,33,36,35,40,36,26,81,36,41,70,43,34,61,46,73,72

pLDDT: mean 94.88, std 8.0, range [43.59, 98.94]

InterPro domains:
  IPR003732 D-aminoacyl-tRNA deacylase DTD [PF02580] (7-157)
  IPR003732 D-aminoacyl-tRNA deacylase DTD [PTHR10472] (7-157)
  IPR023509 D-aminoacyl-tRNA deacylase-like superfamily [G3DSA:3.50.80.10] (1-158)
  IPR023509 D-aminoacyl-tRNA deacylase-like superfamily [SSF69500] (6-157)

Sequence (316 aa):
MSEVTGRLVIQQCLSASLKLPGASGKDPELVDIGRGMVVFVCFLDKASEETVEKLTKHITNIRLCEDDSRRRVSICDVQGDILIIPQATLGGKLKGKAMQYHMNVDKTLGEALYHRLCQGVRTAIEAVSSGNVKCGVYGARQILSTDTNGPYTHIVEVMSEVTGRLVIQQCLSASLKLPGASGKDPELVDIGRGMVVFVCFLDKASEETVEKLTKHITNIRLCEDDSRRRVSICDVQGDILIIPQATLGGKLKGKAMQYHMNVDKTLGEALYHRLCQGVRTAIEAVSSGNVKCGVYGARQILSTDTNGPYTHIVEV

Radius of gyration: 18.76 Å; Cα contacts (8 Å, |Δi|>4): 769; chains: 2; bounding box: 50×48×45 Å

Foldseek 3Di:
DDDFFKKKKKWWFQKKKKFADADVPGHTDIDMFGTAIEIEMFGFAPDDVVNLVVVLCCQAFPFQDQDPVRDGGGRLVRLGAYEYEYDQCVQWDDDPNDTDRNGGDDQVVRQVSQVSSQVSNQVVSVVRHNYYYHYHHRPDDMDMDTHHDVRSIDMDTD/DDDFFKKKKKWWFQKKKKFADADVPGHTDIDMFGTAIEIEMFGFAPDDVVNLVVVLCCQAFPFQDQDPVRDGGGRLVRLGAYEYEYDQQVQWDDDPNDTDRNGGDDQVVGQVSQVSSQVSNQVVSVVRHNYYYHYHHRPDDMDMDTHHDPRSIDMDTD

Organism: Penaeus vannamei (NCBI:txid6689)